Protein 2AYH (pdb70)

B-factor: mean 15.17, std 11.15, range [3.25, 74.4]

Nearest PDB structures (foldseek):
  1glh-assembly1_A  TM=9.964E-01  e=1.923E-40  synthetic construct
  1u0a-assembly1_A  TM=9.949E-01  e=1.565E-40  Paenibacillus macerans
  1mac-assembly2_B  TM=9.872E-01  e=1.035E-37  Paenibacillus macerans
  3o5s-assembly1_A  TM=9.971E-01  e=1.675E-36  Bacillus subtilis
  1gbg-assembly1_A  TM=9.952E-01  e=2.167E-36  Bacillus licheniformis

Foldseek 3Di:
DWDAWDKFQQQDDDPQWKDKQDDAFPDDFFQAGEHPVQFDGDNVRKTKGKWADDDDSYIYWIKMKTPIWAFFFKKKWWKAFWAAFFKKKWKKFFDPVVNPDFTWMWIWIQQNPAQQKIWTWIAASRDTDPIDIGGNNDRSNPGIWMWMWGADVAKIWIATNRHTDDIGGPRHHGDTGMIMIIMGGTDPPCVPRNHGPNDDTIIMMIRMMTTHHD

Organism: Paenibacillus macerans (NCBI:txid44252)

InterPro domains:
  IPR000757 Beta-glucanase-like, N-terminal domain [PF00722] (52-219)
  IPR000757 Beta-glucanase-like, N-terminal domain [PS51762] (28-237)
  IPR008263 Glycoside hydrolase, family 16, active site [PS01034] (128-138)
  IPR008264 Beta-glucanase [PR00737] (85-103)
  IPR008264 Beta-glucanase [PR00737] (104-120)
  IPR008264 Beta-glucanase [PR00737] (125-140)
  IPR008264 Beta-glucanase [PR00737] (141-154)
  IPR008264 Beta-glucanase [PR00737] (159-176)
  IPR008264 Beta-glucanase [PR00737] (179-196)
  IPR008264 Beta-glucanase [PR00737] (199-221)
  IPR008264 Beta-glucanase [PR00737] (223-235)
  IPR013320 Concanavalin A-like lectin/glucanase domain superfamily [SSF49899] (28-235)
  IPR044791 Beta-glucanase/XTH [PTHR31062] (52-210)

Secondary structure (DSSP, 8-state):
--SPPEEE--SS--SSSEEE--S----TTB-SEE-GGGEEE-TTS-EEEEEEEEETTEEEEEEEEESS-B-SEEEEEEEE----TTEEEEEEEEE-GGGTS--EEEEEEEETT-TTEEEEEEEBTTB----EEEE-SS-GGGS-EEEEEEEETTEEEEEETTEEEEEE-SS---S-BEEEEEEEEBSS-HHHH--------EEEEEEEEEEEE-

Sequence (214 aa):
QTGGSFFEPFNSYNSGTWEKADGYSNGGVFNCTWRANNVNFTNDGKLKLGLTSSAYNKFDCAEYRSTNIYGYGLYEVSMKPAKNTGIVSSFFTYTGPAHGTQWDEIDIEFLGKDTTKVQFNYYTNGVGGHEKVISLGFDASKGFHTYAFDWQPGYIKWYVDGVLKHTATANIPSTPGKIMMNLWNGTGVDDWLGSYNGANPLYAEYDWVKYTSN

Radius of gyration: 16.07 Å; Cα contacts (8 Å, |Δi|>4): 604; chains: 1; bounding box: 34×43×38 Å

Solvent-accessible surface area: 9351 Å² total; per-residue (Å²): 223,59,8,49,66,51,110,24,45,11,111,97,122,116,89,62,59,12,56,73,0,83,47,98,53,73,31,76,56,44,66,9,35,1,87,24,130,17,1,66,85,40,169,99,4,50,0,58,0,2,0,36,40,69,46,205,97,103,18,14,0,0,11,4,38,1,59,75,68,21,10,68,1,55,0,36,0,7,0,53,3,6,95,27,44,0,0,0,0,1,0,20,3,50,4,0,101,95,81,68,48,73,89,3,20,0,2,0,21,0,16,2,98,43,0,56,80,2,7,0,3,11,46,24,97,33,95,19,66,50,91,93,76,15,72,13,78,57,27,0,22,159,23,69,41,37,0,6,0,29,4,26,84,51,74,0,60,1,54,7,71,64,89,88,80,40,51,8,106,50,108,23,2,65,27,39,1,26,0,11,0,3,0,9,0,9,61,74,22,78,125,71,1,18,67,34,103,22,37,63,77,24,85,0,24,0,46,58,0,81,5,56,43,141

Structure (mmCIF, N/CA/C/O backbone):
data_2AYH
#
_entry.id   2AYH
#
_cell.length_a   64.180
_cell.length_b   78.260
_cell.length_c   39.230
_cell.angle_alpha   90.00
_cell.angle_beta   90.00
_cell.angle_gamma   90.00
#
_symmetry.space_group_name_H-M   'P 21 21 21'
#
loop_
_entity.id
_entity.type
_entity.pdbx_description
1 polymer '1,3-1,4-BETA-D-GLUCAN 4-GLUCANOHYDROLASE'
2 non-polymer 'CALCIUM ION'
3 water water
#
loop_
_atom_site.group_PDB
_atom_site.id
_atom_site.type_symbol
_atom_site.label_atom_id
_atom_site.label_alt_id
_atom_site.label_comp_id
_atom_site.label_asym_id
_atom_site.label_entity_id
_atom_site.label_seq_id
_atom_site.pdbx_PDB_ins_code
_atom_site.Cartn_x
_atom_site.Cartn_y
_atom_site.Cartn_z
_atom_site.occupancy
_atom_site.B_iso_or_equiv
_atom_site.auth_seq_id
_atom_site.auth_comp_id
_atom_site.auth_asym_id
_atom_site.auth_atom_id
_atom_site.pdbx_PDB_model_num
ATOM 1 N N . GLN A 1 1 ? 16.465 -6.215 8.955 1.00 51.39 1 GLN A N 1
ATOM 2 C CA . GLN A 1 1 ? 17.856 -6.017 8.550 1.00 42.38 1 GLN A CA 1
ATOM 3 C C . GLN A 1 1 ? 17.752 -5.555 7.108 1.00 27.60 1 GLN A C 1
ATOM 4 O O . GLN A 1 1 ? 17.326 -6.257 6.162 1.00 20.85 1 GLN A O 1
ATOM 10 N N . THR A 1 2 ? 18.019 -4.273 7.072 1.00 18.83 2 THR A N 1
ATOM 11 C CA . THR A 1 2 ? 17.879 -3.519 5.876 1.00 14.92 2 THR A CA 1
ATOM 12 C C . THR A 1 2 ? 19.207 -3.397 5.197 1.00 15.32 2 THR A C 1
ATOM 13 O O . THR A 1 2 ? 19.945 -4.393 5.209 1.00 14.23 2 THR A O 1
ATOM 17 N N . GLY A 1 3 ? 19.496 -2.228 4.596 1.00 10.47 3 GLY A N 1
ATOM 18 C CA . GLY A 1 3 ? 20.699 -2.129 3.787 1.00 8.02 3 GLY A CA 1
ATOM 19 C C . GLY A 1 3 ? 21.979 -2.592 4.470 1.00 15.81 3 GLY A C 1
ATOM 20 O O . GLY A 1 3 ? 22.165 -2.410 5.688 1.00 14.63 3 GLY A O 1
ATOM 21 N N . GLY A 1 4 ? 22.896 -3.148 3.678 1.00 14.33 4 GLY A N 1
ATOM 22 C CA . GLY A 1 4 ? 24.178 -3.609 4.198 1.00 15.14 4 GLY A CA 1
ATOM 23 C C . GLY A 1 4 ? 25.246 -2.503 4.247 1.00 14.19 4 GLY A C 1
ATOM 24 O O . GLY A 1 4 ? 25.042 -1.436 3.695 1.00 11.38 4 GLY A O 1
ATOM 25 N N . SER A 1 5 ? 26.346 -2.770 4.966 1.00 10.97 5 SER A N 1
ATOM 26 C CA . SER A 1 5 ? 27.439 -1.843 5.080 1.00 12.90 5 SER A CA 1
ATOM 27 C C . SER A 1 5 ? 27.906 -1.529 3.669 1.00 11.50 5 SER A C 1
ATOM 28 O O . SER A 1 5 ? 27.863 -2.418 2.789 1.00 13.71 5 SER A O 1
ATOM 31 N N . PHE A 1 6 ? 28.352 -0.303 3.454 1.00 8.48 6 PHE A N 1
ATOM 32 C CA . PHE A 1 6 ? 28.891 0.071 2.164 1.00 9.13 6 PHE A CA 1
ATOM 33 C C . PHE A 1 6 ? 29.801 1.251 2.312 1.00 10.86 6 PHE A C 1
ATOM 34 O O . PHE A 1 6 ? 29.857 1.920 3.330 1.00 9.96 6 PHE A O 1
ATOM 42 N N . PHE A 1 7 ? 30.640 1.418 1.304 1.00 9.20 7 PHE A N 1
ATOM 43 C CA . PHE A 1 7 ? 31.547 2.536 1.237 1.00 9.32 7 PHE A CA 1
ATOM 44 C C . PHE A 1 7 ? 31.286 3.146 -0.131 1.00 14.57 7 PHE A C 1
ATOM 45 O O . PHE A 1 7 ? 31.350 2.455 -1.144 1.00 14.70 7 PHE A O 1
ATOM 53 N N . GLU A 1 8 ? 30.987 4.428 -0.155 1.00 12.50 8 GLU A N 1
ATOM 54 C CA . GLU A 1 8 ? 30.698 5.167 -1.385 1.00 11.88 8 GLU A CA 1
ATOM 55 C C . GLU A 1 8 ? 31.715 6.265 -1.562 1.00 9.86 8 GLU A C 1
ATOM 56 O O . GLU A 1 8 ? 31.710 7.309 -0.912 1.00 9.58 8 GLU A O 1
ATOM 62 N N . PRO A 1 9 ? 32.619 6.114 -2.524 1.00 11.17 9 PRO A N 1
ATOM 63 C CA . PRO A 1 9 ? 33.675 7.106 -2.765 1.00 6.76 9 PRO A CA 1
ATOM 64 C C . PRO A 1 9 ? 33.288 8.123 -3.805 1.00 9.46 9 PRO A C 1
ATOM 65 O O . PRO A 1 9 ? 34.055 9.061 -4.004 1.00 10.21 9 PRO A O 1
ATOM 69 N N . PHE A 1 10 ? 32.096 7.957 -4.407 1.00 8.79 10 PHE A N 1
ATOM 70 C CA . PHE A 1 10 ? 31.590 8.882 -5.436 1.00 8.84 10 PHE A CA 1
ATOM 71 C C . PHE A 1 10 ? 32.487 8.915 -6.668 1.00 12.76 10 PHE A C 1
ATOM 72 O O . PHE A 1 10 ? 32.699 9.988 -7.200 1.00 14.05 10 PHE A O 1
ATOM 80 N N . ASN A 1 11 ? 33.014 7.779 -7.075 1.00 11.53 11 ASN A N 1
ATOM 81 C CA . ASN A 1 11 ? 33.889 7.709 -8.257 1.00 17.94 11 ASN A CA 1
ATOM 82 C C . ASN A 1 11 ? 33.148 7.428 -9.550 1.00 23.63 11 ASN A C 1
ATOM 83 O O . ASN A 1 11 ? 33.654 7.780 -10.618 1.00 24.35 11 ASN A O 1
ATOM 88 N N . SER A 1 12 ? 31.978 6.801 -9.464 1.00 17.46 12 SER A N 1
ATOM 89 C CA . SER A 1 12 ? 31.216 6.526 -10.652 1.00 21.23 12 SER A CA 1
ATOM 90 C C . SER A 1 12 ? 29.785 6.269 -10.218 1.00 23.39 12 SER A C 1
ATOM 91 O O . SER A 1 12 ? 29.511 5.973 -9.081 1.00 26.00 12 SER A O 1
ATOM 94 N N . TYR A 1 13 ? 28.847 6.384 -11.128 1.00 23.62 13 TYR A N 1
ATOM 95 C CA . TYR A 1 13 ? 27.447 6.209 -10.851 1.00 18.72 13 TYR A CA 1
ATOM 96 C C . TYR A 1 13 ? 26.937 4.874 -11.352 1.00 22.14 13 TYR A C 1
ATOM 97 O O . TYR A 1 13 ? 27.217 4.523 -12.480 1.00 23.84 13 TYR A O 1
ATOM 106 N N . ASN A 1 14 ? 26.231 4.126 -10.532 1.00 24.31 14 ASN A N 1
ATOM 107 C CA . ASN A 1 14 ? 25.577 2.895 -10.940 1.00 31.77 14 ASN A CA 1
ATOM 108 C C . ASN A 1 14 ? 24.141 2.915 -10.412 1.00 26.94 14 ASN A C 1
ATOM 109 O O . ASN A 1 14 ? 23.828 3.574 -9.406 1.00 23.02 14 ASN A O 1
ATOM 114 N N . SER A 1 15 ? 23.252 2.194 -11.087 1.00 20.76 15 SER A N 1
ATOM 115 C CA . SER A 1 15 ? 21.858 2.210 -10.688 1.00 22.51 15 SER A CA 1
ATOM 116 C C . SER A 1 15 ? 21.690 1.510 -9.358 1.00 21.22 15 SER A C 1
ATOM 117 O O . SER A 1 15 ? 22.475 0.627 -9.035 1.00 26.34 15 SER A O 1
ATOM 120 N N . GLY A 1 16 ? 20.618 1.847 -8.643 1.00 19.84 16 GLY A N 1
ATOM 121 C CA . GLY A 1 16 ? 20.273 1.129 -7.432 1.00 22.24 16 GLY A CA 1
ATOM 122 C C . GLY A 1 16 ? 21.006 1.561 -6.188 1.00 16.94 16 GLY A C 1
ATOM 123 O O . GLY A 1 16 ? 21.132 0.751 -5.264 1.00 15.19 16 GLY A O 1
ATOM 124 N N . THR A 1 17 ? 21.411 2.830 -6.179 1.00 10.45 17 THR A N 1
ATOM 125 C CA . THR A 1 17 ? 22.117 3.258 -4.996 1.00 14.59 17 THR A CA 1
ATOM 126 C C . THR A 1 17 ? 21.596 4.595 -4.521 1.00 11.31 17 THR A C 1
ATOM 127 O O . THR A 1 17 ? 21.376 4.768 -3.317 1.00 11.57 17 THR A O 1
ATOM 131 N N . TRP A 1 18 ? 21.493 5.517 -5.469 1.00 7.17 18 TRP A N 1
ATOM 132 C CA . TRP A 1 18 ? 21.128 6.857 -5.094 1.00 5.53 18 TRP A CA 1
ATOM 133 C C . TRP A 1 18 ? 20.152 7.432 -6.090 1.00 10.49 18 TRP A C 1
ATOM 134 O O . TRP A 1 18 ? 20.119 6.989 -7.249 1.00 10.70 18 TRP A O 1
ATOM 145 N N . GLU A 1 19 ? 19.498 8.523 -5.673 1.00 7.60 19 GLU A N 1
ATOM 146 C CA . GLU A 1 19 ? 18.611 9.200 -6.570 1.00 10.01 19 GLU A CA 1
ATOM 147 C C . GLU A 1 19 ? 18.679 10.693 -6.330 1.00 9.97 19 GLU A C 1
ATOM 148 O O . GLU A 1 19 ? 18.859 11.160 -5.226 1.00 9.61 19 GLU A O 1
ATOM 154 N N . LYS A 1 20 ? 18.497 11.502 -7.369 1.00 6.90 20 LYS A N 1
ATOM 155 C CA . LYS A 1 20 ? 18.503 12.949 -7.180 1.00 5.87 20 LYS A CA 1
ATOM 156 C C . LYS A 1 20 ? 17.066 13.448 -7.031 1.00 9.02 20 LYS A C 1
ATOM 157 O O . LYS A 1 20 ? 16.151 12.965 -7.708 1.00 12.13 20 LYS A O 1
ATOM 163 N N . ALA A 1 21 ? 16.841 14.442 -6.186 1.00 6.01 21 ALA A N 1
ATOM 164 C CA . ALA A 1 21 ? 15.521 15.080 -6.117 1.00 9.57 21 ALA A CA 1
ATOM 165 C C . ALA A 1 21 ? 15.439 16.013 -7.345 1.00 10.77 21 ALA A C 1
ATOM 166 O O . ALA A 1 21 ? 16.445 16.636 -7.715 1.00 9.16 21 ALA A O 1
ATOM 168 N N . ASP A 1 22 ? 14.262 16.099 -8.019 1.00 8.17 22 ASP A N 1
ATOM 169 C CA . ASP A 1 22 ? 14.231 16.981 -9.155 1.00 6.28 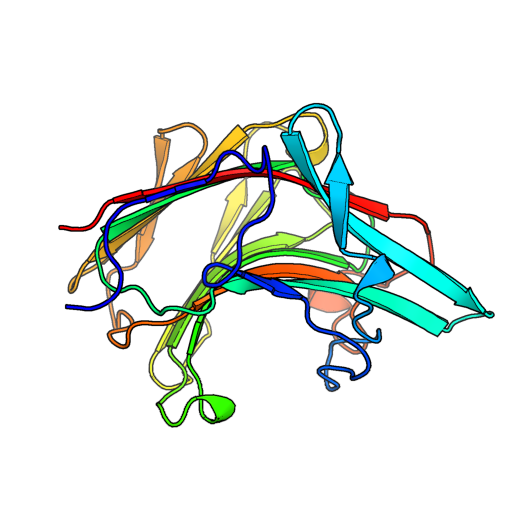22 ASP A CA 1
ATOM 170 C C . ASP A 1 22 ? 12.869 17.549 -9.474 1.00 7.58 22 ASP A C 1
ATOM 171 O O . ASP A 1 22 ? 11.921 16.764 -9.542 1.00 9.23 22 ASP A O 1
ATOM 176 N N . GLY A 1 23 ? 12.818 18.849 -9.639 1.00 6.87 23 GLY A N 1
ATOM 177 C CA . GLY A 1 23 ? 11.586 19.438 -10.143 1.00 8.75 23 GLY A CA 1
ATOM 178 C C . GLY A 1 23 ? 10.465 19.886 -9.232 1.00 12.30 23 GLY A C 1
ATOM 179 O O . GLY A 1 23 ? 9.503 20.461 -9.716 1.00 12.49 23 GLY A O 1
ATOM 180 N N . TYR A 1 24 ? 10.577 19.611 -7.937 1.00 7.75 24 TYR A N 1
ATOM 181 C CA . TYR A 1 24 ? 9.543 20.028 -6.989 1.00 7.23 24 TYR A CA 1
ATOM 182 C C . TYR A 1 24 ? 10.255 20.725 -5.854 1.00 9.26 24 TYR A C 1
ATOM 183 O O . TYR A 1 24 ? 11.501 20.778 -5.768 1.00 7.94 24 TYR A O 1
ATOM 192 N N . SER A 1 25 ? 9.456 21.304 -4.998 1.00 9.17 25 SER A N 1
ATOM 193 C CA . SER A 1 25 ? 10.026 21.979 -3.846 1.00 6.96 25 SER A CA 1
ATOM 194 C C . SER A 1 25 ? 9.545 21.259 -2.610 1.00 8.01 25 SER A C 1
ATOM 195 O O . SER A 1 25 ? 8.443 20.720 -2.641 1.00 7.93 25 SER A O 1
ATOM 198 N N . ASN A 1 26 ? 10.335 21.287 -1.534 1.00 8.95 26 ASN A N 1
ATOM 199 C CA . ASN A 1 26 ? 9.879 20.726 -0.262 1.00 11.08 26 ASN A CA 1
ATOM 200 C C . ASN A 1 26 ? 8.826 21.660 0.342 1.00 8.53 26 ASN A C 1
ATOM 201 O O . ASN A 1 26 ? 8.021 21.264 1.193 1.00 9.00 26 ASN A O 1
ATOM 206 N N . GLY A 1 27 ? 8.830 22.906 -0.106 1.00 10.32 27 GLY A N 1
ATOM 207 C CA . GLY A 1 27 ? 7.887 23.898 0.417 1.00 11.19 27 GLY A CA 1
ATOM 208 C C . GLY A 1 27 ? 8.197 24.217 1.885 1.00 14.64 27 GLY A C 1
ATOM 209 O O . GLY A 1 27 ? 9.239 23.821 2.398 1.00 11.16 27 GLY A O 1
ATOM 210 N N . GLY A 1 28 ? 7.318 24.979 2.538 1.00 11.60 28 GLY A N 1
ATOM 211 C CA . GLY A 1 28 ? 7.521 25.275 3.978 1.00 8.25 28 GLY A CA 1
ATOM 212 C C . GLY A 1 28 ? 8.644 26.254 4.115 1.00 11.10 28 GLY A C 1
ATOM 213 O O . GLY A 1 28 ? 8.677 27.323 3.473 1.00 13.03 28 GLY A O 1
ATOM 214 N N . VAL A 1 29 ? 9.635 25.831 4.887 1.00 9.12 29 VAL A N 1
ATOM 215 C CA . VAL A 1 29 ? 10.799 26.710 5.082 1.00 12.11 29 VAL A CA 1
ATOM 216 C C . VAL A 1 29 ? 11.802 26.627 3.924 1.00 11.16 29 VAL A C 1
ATOM 217 O O . VAL A 1 29 ? 12.684 27.449 3.862 1.00 12.97 29 VAL A O 1
ATOM 221 N N . PHE A 1 30 ? 11.702 25.615 3.049 1.00 8.87 30 PHE A N 1
ATOM 222 C CA . PHE A 1 30 ? 12.650 25.431 1.932 1.00 6.10 30 PHE A CA 1
ATOM 223 C C . PHE A 1 30 ? 12.254 26.335 0.799 1.00 12.50 30 PHE A C 1
ATOM 224 O O . PHE A 1 30 ? 11.192 26.122 0.250 1.00 20.76 30 PHE A O 1
ATOM 232 N N . ASN A 1 31 ? 13.049 27.344 0.483 1.00 9.31 31 ASN A N 1
ATOM 233 C CA . ASN A 1 31 ? 12.720 28.347 -0.526 1.00 7.84 31 ASN A CA 1
ATOM 234 C C . ASN A 1 31 ? 13.489 28.163 -1.811 1.00 9.48 31 ASN A C 1
ATOM 235 O O . ASN A 1 31 ? 14.030 29.100 -2.338 1.00 8.94 31 ASN A O 1
ATOM 240 N N . CYS A 1 32 ? 13.425 26.969 -2.344 1.00 8.29 32 CYS A N 1
ATOM 241 C CA . CYS A 1 32 ? 14.123 26.668 -3.557 1.00 9.51 32 CYS A CA 1
ATOM 242 C C . CYS A 1 32 ? 13.494 25.396 -4.136 1.00 10.39 32 CYS A C 1
ATOM 243 O O . CYS A 1 32 ? 12.735 24.691 -3.455 1.00 11.37 32 CYS A O 1
ATOM 246 N N . THR A 1 33 ? 13.775 25.130 -5.419 1.00 8.34 33 THR A N 1
ATOM 247 C CA . THR A 1 33 ? 13.255 23.942 -6.072 1.00 7.44 33 THR A CA 1
ATOM 248 C C . THR A 1 33 ? 14.443 23.034 -6.317 1.00 7.40 33 THR A C 1
ATOM 249 O O . THR A 1 33 ? 15.485 23.485 -6.814 1.00 7.21 33 THR A O 1
ATOM 253 N N . TRP A 1 34 ? 14.285 21.750 -6.047 1.00 7.34 34 TRP A N 1
ATOM 254 C CA . TRP A 1 34 ? 15.382 20.815 -6.265 1.00 5.32 34 TRP A CA 1
ATOM 255 C C . TRP A 1 34 ? 15.602 20.658 -7.761 1.00 9.10 34 TRP A C 1
ATOM 256 O O . TRP A 1 34 ? 14.635 20.576 -8.523 1.00 8.43 34 TRP A O 1
ATOM 267 N N . ARG A 1 35 ? 16.867 20.608 -8.171 1.00 7.21 35 ARG A N 1
ATOM 268 C CA . ARG A 1 35 ? 17.136 20.375 -9.580 1.00 4.82 35 ARG A CA 1
ATOM 269 C C . ARG A 1 35 ? 18.190 19.312 -9.698 1.00 7.24 35 ARG A C 1
ATOM 270 O O . ARG A 1 35 ? 19.266 19.401 -9.068 1.00 8.82 35 ARG A O 1
ATOM 278 N N . ALA A 1 36 ? 17.925 18.329 -10.545 1.00 8.09 36 ALA A N 1
ATOM 279 C CA . ALA A 1 36 ? 18.916 17.311 -10.789 1.00 7.24 36 ALA A CA 1
ATOM 280 C C . ALA A 1 36 ? 20.228 17.855 -11.294 1.00 6.94 36 ALA A C 1
ATOM 281 O O . ALA A 1 36 ? 21.286 17.348 -10.962 1.00 10.07 36 ALA A O 1
ATOM 283 N N . ASN A 1 37 ? 20.174 18.924 -12.077 1.00 10.13 37 ASN A N 1
ATOM 284 C CA . ASN A 1 37 ? 21.371 19.524 -12.648 1.00 11.83 37 ASN A CA 1
ATOM 285 C C . ASN A 1 37 ? 22.237 20.217 -11.649 1.00 8.81 37 ASN A C 1
ATOM 286 O O . ASN A 1 37 ? 23.330 20.636 -11.937 1.00 10.81 37 ASN A O 1
ATOM 291 N N . ASN A 1 38 ? 21.725 20.315 -10.431 1.00 5.45 38 ASN A N 1
ATOM 292 C CA . ASN A 1 38 ? 22.468 20.910 -9.323 1.00 7.02 38 ASN A CA 1
ATOM 293 C C . ASN A 1 38 ? 23.206 19.842 -8.502 1.00 7.42 38 ASN A C 1
ATOM 294 O O . ASN A 1 38 ? 23.916 20.207 -7.575 1.00 10.18 38 ASN A O 1
ATOM 299 N N . VAL A 1 39 ? 23.063 18.572 -8.844 1.00 4.76 39 VAL A N 1
ATOM 300 C CA . VAL A 1 39 ? 23.842 17.526 -8.187 1.00 5.77 39 VAL A CA 1
ATOM 301 C C . VAL A 1 39 ? 24.854 17.055 -9.211 1.00 11.22 39 VAL A C 1
ATOM 302 O O . VAL A 1 39 ? 24.494 16.482 -10.250 1.00 11.93 39 VAL A O 1
ATOM 306 N N . ASN A 1 40 ? 26.119 17.336 -8.959 1.00 4.75 40 ASN A N 1
ATOM 307 C CA . ASN A 1 40 ? 27.112 16.987 -9.950 1.00 7.86 40 ASN A CA 1
ATOM 308 C C . ASN A 1 40 ? 28.218 16.118 -9.380 1.00 11.42 40 ASN A C 1
ATOM 309 O O . ASN A 1 40 ? 28.578 16.192 -8.208 1.00 10.89 40 ASN A O 1
ATOM 314 N N . PHE A 1 41 ? 28.796 15.300 -10.281 1.00 9.34 41 PHE A N 1
ATOM 315 C CA . PHE A 1 41 ? 29.867 14.384 -9.882 1.00 11.80 41 PHE A CA 1
ATOM 316 C C . PHE A 1 41 ? 31.158 14.927 -10.487 1.00 18.58 41 PHE A C 1
ATOM 317 O O . PHE A 1 41 ? 31.149 15.180 -11.690 1.00 14.21 41 PHE A O 1
ATOM 325 N N . THR A 1 42 ? 32.201 15.204 -9.674 1.00 14.23 42 THR A N 1
ATOM 326 C CA . THR A 1 42 ? 33.451 15.732 -10.172 1.00 10.32 42 THR A CA 1
ATOM 327 C C . THR A 1 42 ? 34.344 14.586 -10.627 1.00 11.44 42 THR A C 1
ATOM 328 O O . THR A 1 42 ? 34.161 13.395 -10.259 1.00 12.74 42 THR A O 1
ATOM 332 N N . ASN A 1 43 ? 35.283 14.953 -11.529 1.00 15.67 43 ASN A N 1
ATOM 333 C CA . ASN A 1 43 ? 36.156 13.919 -12.028 1.00 21.71 43 ASN A CA 1
ATOM 334 C C . ASN A 1 43 ? 37.152 13.395 -11.010 1.00 17.92 43 ASN A C 1
ATOM 335 O O . ASN A 1 43 ? 37.616 12.274 -11.182 1.00 18.56 43 ASN A O 1
ATOM 340 N N . ASP A 1 44 ? 37.399 14.166 -9.959 1.00 14.65 44 ASP A N 1
ATOM 341 C CA . ASP A 1 44 ? 38.275 13.700 -8.900 1.00 11.83 44 ASP A CA 1
ATOM 342 C C . ASP A 1 44 ? 37.475 12.983 -7.786 1.00 14.12 44 ASP A C 1
ATOM 343 O O . ASP A 1 44 ? 37.916 12.761 -6.674 1.00 15.76 44 ASP A O 1
ATOM 348 N N . GLY A 1 45 ? 36.238 12.629 -8.080 1.00 8.38 45 GLY A N 1
ATOM 349 C CA . GLY A 1 45 ? 35.455 11.831 -7.149 1.00 11.67 45 GLY A CA 1
ATOM 350 C C . GLY A 1 45 ? 34.723 12.493 -5.975 1.00 12.16 45 GLY A C 1
ATOM 351 O O . GLY A 1 45 ? 34.718 11.956 -4.868 1.00 9.53 45 GLY A O 1
ATOM 352 N N . LYS A 1 46 ? 34.098 13.622 -6.218 1.00 10.45 46 LYS A N 1
ATOM 353 C CA . LYS A 1 46 ? 33.356 14.277 -5.177 1.00 6.53 46 LYS A CA 1
ATOM 354 C C . LYS A 1 46 ? 31.938 14.483 -5.669 1.00 14.86 46 LYS A C 1
ATOM 355 O O . LYS A 1 46 ? 31.719 14.677 -6.870 1.00 11.94 46 LYS A O 1
ATOM 361 N N . LEU A 1 47 ? 30.979 14.516 -4.721 1.00 12.19 47 LEU A N 1
ATOM 362 C CA . LEU A 1 47 ? 29.612 14.818 -5.015 1.00 8.93 47 LEU A CA 1
ATOM 363 C C . LEU A 1 47 ? 29.547 16.286 -4.725 1.00 10.37 47 LEU A C 1
ATOM 364 O O . LEU A 1 47 ? 29.892 16.717 -3.626 1.00 10.39 47 LEU A O 1
ATOM 369 N N . LYS A 1 48 ? 29.112 17.072 -5.696 1.00 6.88 48 LYS A N 1
ATOM 370 C CA . LYS A 1 48 ? 29.060 18.514 -5.478 1.00 6.20 48 LYS A CA 1
ATOM 371 C C . LYS A 1 48 ? 27.644 19.039 -5.602 1.00 10.22 48 LYS A C 1
ATOM 372 O O . LYS A 1 48 ? 27.064 18.968 -6.687 1.00 11.04 48 LYS A O 1
ATOM 378 N N . LEU A 1 49 ? 27.055 19.563 -4.497 1.00 6.16 49 LEU A N 1
ATOM 379 C CA . LEU A 1 49 ? 25.674 20.034 -4.579 1.00 5.11 49 LEU A CA 1
ATOM 380 C C . LEU A 1 49 ? 25.727 21.527 -4.745 1.00 8.51 49 LEU A C 1
ATOM 381 O O . LEU A 1 49 ? 26.557 22.184 -4.097 1.00 9.82 49 LEU A O 1
ATOM 386 N N . GLY A 1 50 ? 24.870 22.074 -5.624 1.00 7.72 50 GLY A N 1
ATOM 387 C CA . GLY A 1 50 ? 24.921 23.518 -5.800 1.00 5.95 50 GLY A CA 1
ATOM 388 C C . GLY A 1 50 ? 23.593 24.215 -5.520 1.00 7.86 50 GLY A C 1
ATOM 389 O O . GLY A 1 50 ? 22.508 23.650 -5.676 1.00 8.10 50 GLY A O 1
ATOM 390 N N . LEU A 1 51 ? 23.712 25.476 -5.179 1.00 6.63 51 LEU A N 1
ATOM 391 C CA . LEU A 1 51 ? 22.573 26.337 -4.938 1.00 8.02 51 LEU A CA 1
ATOM 392 C C . LEU A 1 51 ? 22.783 27.458 -5.930 1.00 11.42 51 LEU A C 1
ATOM 393 O O . LEU A 1 51 ? 23.797 28.177 -5.861 1.00 11.12 51 LEU A O 1
ATOM 398 N N . THR A 1 52 ? 21.870 27.544 -6.922 1.00 9.96 52 THR A N 1
ATOM 399 C CA . THR A 1 52 ? 22.071 28.517 -7.965 1.00 7.45 52 THR A CA 1
ATOM 400 C C . THR A 1 52 ? 20.804 29.263 -8.215 1.00 13.55 52 THR A C 1
ATOM 401 O O . THR A 1 52 ? 19.726 29.003 -7.665 1.00 12.81 52 THR A O 1
ATOM 405 N N . SER A 1 53 ? 20.944 30.255 -9.084 1.00 14.17 53 SER A N 1
ATOM 406 C CA . SER A 1 53 ? 19.768 31.040 -9.414 1.00 15.80 53 SER A CA 1
ATOM 407 C C . SER A 1 53 ? 19.674 31.222 -10.932 1.00 23.16 53 SER A C 1
ATOM 408 O O . SER A 1 53 ? 20.625 31.669 -11.533 1.00 22.18 53 SER A O 1
ATOM 411 N N . SER A 1 54 ? 18.478 30.961 -11.418 1.00 31.86 54 SER A N 1
ATOM 412 C CA . SER A 1 54 ? 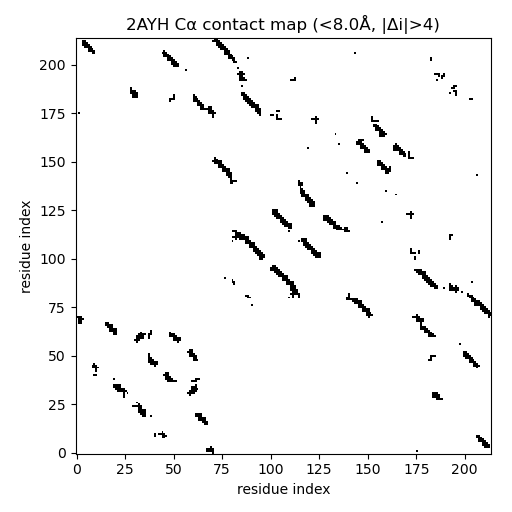17.927 30.914 -12.761 1.00 38.99 54 SER A CA 1
ATOM 413 C C . SER A 1 54 ? 17.454 32.298 -13.186 1.00 35.87 54 SER A C 1
ATOM 414 O O . SER A 1 54 ? 17.700 32.850 -14.259 1.00 40.74 54 SER A O 1
ATOM 417 N N . ALA A 1 55 ? 16.732 32.869 -12.252 1.00 27.34 55 ALA A N 1
ATOM 418 C CA . ALA A 1 55 ? 16.174 34.165 -12.464 1.00 22.28 55 ALA A CA 1
ATOM 419 C C . ALA A 1 55 ? 16.063 34.869 -11.108 1.00 25.86 55 ALA A C 1
ATOM 420 O O . ALA A 1 55 ? 16.179 34.230 -10.064 1.00 19.46 55 ALA A O 1
ATOM 422 N N . TYR A 1 56 ? 15.856 36.188 -11.175 1.00 24.51 56 TYR A N 1
ATOM 423 C CA . TYR A 1 56 ? 15.756 37.041 -10.036 1.00 26.14 56 TYR A CA 1
ATOM 424 C C . TYR A 1 56 ? 14.945 36.453 -8.894 1.00 21.24 56 TYR A C 1
ATOM 425 O O . TYR A 1 56 ? 13.778 36.264 -9.025 1.00 22.45 56 TYR A O 1
ATOM 434 N N . ASN A 1 57 ? 15.575 36.222 -7.745 1.00 18.51 57 ASN A N 1
ATOM 435 C CA . ASN A 1 57 ? 14.828 35.732 -6.626 1.00 21.17 57 ASN A CA 1
ATOM 436 C C . ASN A 1 57 ? 14.206 34.354 -6.740 1.00 18.92 57 ASN A C 1
ATOM 437 O O . ASN A 1 57 ? 13.318 33.977 -5.985 1.00 21.79 57 ASN A O 1
ATOM 442 N N . LYS A 1 58 ? 14.686 33.584 -7.676 1.00 15.39 58 LYS A N 1
ATOM 443 C CA . LYS A 1 58 ? 14.229 32.228 -7.882 1.00 15.27 58 LYS A CA 1
ATOM 444 C C . LYS A 1 58 ? 15.461 31.343 -7.658 1.00 13.35 58 LYS A C 1
ATOM 445 O O . LYS A 1 58 ? 16.451 31.499 -8.404 1.00 13.21 58 LYS A O 1
ATOM 451 N N . PHE A 1 59 ? 15.378 30.372 -6.706 1.00 11.37 59 PHE A N 1
ATOM 452 C CA . PHE A 1 59 ? 16.566 29.583 -6.402 1.00 7.30 59 PHE A CA 1
ATOM 453 C C . PHE A 1 59 ? 16.372 28.116 -6.647 1.00 6.50 59 PHE A C 1
ATOM 454 O O . PHE A 1 59 ? 15.286 27.578 -6.446 1.00 9.55 59 PHE A O 1
ATOM 462 N N . ASP A 1 60 ? 17.455 27.508 -7.106 1.00 7.47 60 ASP A N 1
ATOM 463 C CA . ASP A 1 60 ? 17.464 26.089 -7.396 1.00 7.85 60 ASP A CA 1
ATOM 464 C C . ASP A 1 60 ? 18.480 25.461 -6.415 1.00 8.68 60 ASP A C 1
ATOM 465 O O . ASP A 1 60 ? 19.576 25.987 -6.273 1.00 9.89 60 ASP A O 1
ATOM 470 N N 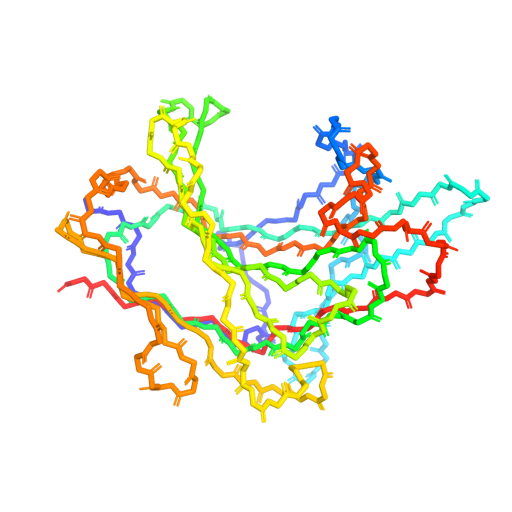. CYS A 1 61 ? 18.083 24.373 -5.786 1.00 6.79 61 CYS A N 1
ATOM 471 C CA . CYS A 1 61 ? 18.933 23.742 -4.797 1.00 7.24 61 CYS A CA 1
ATOM 472 C C . CYS A 1 61 ? 19.065 22.252 -5.070 1.00 5.83 61 CYS A C 1
ATOM 473 O O . CYS A 1 61 ? 18.744 21.795 -6.167 1.00 7.55 61 CYS A O 1
ATOM 476 N N . ALA A 1 62 ? 19.689 21.489 -4.154 1.00 6.21 62 ALA A N 1
ATOM 477 C CA . ALA A 1 62 ? 19.998 20.110 -4.506 1.00 7.23 62 ALA A CA 1
ATOM 478 C C . ALA A 1 62 ? 19.930 19.117 -3.365 1.00 9.01 62 ALA A C 1
ATOM 479 O O . ALA A 1 62 ? 20.300 19.473 -2.229 1.00 6.46 62 ALA A O 1
ATOM 481 N N . GLU A 1 63 ? 19.500 17.916 -3.729 1.00 4.76 63 GLU A N 1
ATOM 482 C CA . GLU A 1 63 ? 19.338 16.878 -2.718 1.00 4.28 63 GLU A CA 1
ATOM 483 C C . GLU A 1 63 ? 19.665 15.556 -3.326 1.00 7.00 63 GLU A C 1
ATOM 484 O O . GLU A 1 63 ? 19.167 15.302 -4.439 1.00 6.42 63 GLU A O 1
ATOM 490 N N . TYR A 1 64 ? 20.470 14.738 -2.644 1.00 4.32 64 TYR A N 1
ATOM 491 C CA . TYR A 1 64 ? 20.795 13.399 -3.176 1.00 3.80 64 TYR A CA 1
ATOM 492 C C . TYR A 1 64 ? 20.405 12.393 -2.101 1.00 11.16 64 TYR A C 1
ATOM 493 O O . TYR A 1 64 ? 20.644 12.704 -0.944 1.00 10.05 64 TYR A O 1
ATOM 502 N N . ARG A 1 65 ? 19.788 11.256 -2.426 1.00 6.76 65 ARG A N 1
ATOM 503 C CA . ARG A 1 65 ? 19.404 10.353 -1.346 1.00 6.87 65 ARG A CA 1
ATOM 504 C C . ARG A 1 65 ? 19.519 8.919 -1.775 1.00 12.03 65 ARG A C 1
ATOM 505 O O . ARG A 1 65 ? 19.430 8.569 -2.968 1.00 10.74 65 ARG A O 1
ATOM 513 N N . SER A 1 66 ? 19.703 8.059 -0.783 1.00 5.55 66 SER A N 1
ATOM 514 C CA . SER A 1 66 ? 19.875 6.638 -1.075 1.00 5.66 66 SER A CA 1
ATOM 515 C C . SER A 1 66 ? 18.562 6.043 -1.513 1.00 9.83 66 SER A C 1
ATOM 516 O O . SER A 1 66 ? 17.542 6.603 -1.192 1.00 8.92 66 SER A O 1
ATOM 519 N N . THR A 1 67 ? 18.606 4.941 -2.267 1.00 8.94 67 THR A N 1
ATOM 520 C CA . THR A 1 67 ? 17.362 4.321 -2.657 1.00 7.91 67 THR A CA 1
ATOM 521 C C . THR A 1 67 ? 16.997 3.254 -1.619 1.00 9.62 67 THR A C 1
ATOM 522 O O . THR A 1 67 ? 15.799 2.951 -1.437 1.00 10.99 67 THR A O 1
ATOM 526 N N . ASN A 1 68 ? 17.995 2.675 -0.942 1.00 7.29 68 ASN A N 1
ATOM 527 C CA . ASN A 1 68 ? 17.666 1.640 0.042 1.00 5.78 68 ASN A CA 1
ATOM 528 C C . ASN A 1 68 ? 17.520 2.342 1.405 1.00 10.35 68 ASN A C 1
ATOM 529 O O . ASN A 1 68 ? 17.787 3.551 1.494 1.00 8.52 68 ASN A O 1
ATOM 534 N N . ILE A 1 69 ? 17.190 1.579 2.464 1.00 7.09 69 ILE A N 1
ATOM 535 C CA . ILE A 1 69 ? 17.092 2.193 3.789 1.00 5.20 69 ILE A CA 1
ATOM 536 C C . ILE A 1 69 ? 18.059 1.464 4.684 1.00 9.13 69 ILE A C 1
ATOM 537 O O . ILE A 1 69 ? 18.477 0.312 4.443 1.00 10.39 69 ILE A O 1
ATOM 542 N N . TYR A 1 70 ? 18.466 2.145 5.762 1.00 6.95 70 TYR A N 1
ATOM 543 C CA . TYR A 1 70 ? 19.540 1.613 6.586 1.00 4.76 70 TYR A CA 1
ATOM 544 C C . TYR A 1 70 ? 19.179 1.848 8.045 1.00 7.03 70 TYR A C 1
ATOM 545 O O . TYR A 1 70 ? 18.467 2.803 8.384 1.00 9.53 70 TYR A O 1
ATOM 554 N N . GLY A 1 71 ? 19.622 0.939 8.894 1.00 10.06 71 GLY A N 1
ATOM 555 C CA . GLY A 1 71 ? 19.247 1.015 10.305 1.00 11.05 71 GLY A CA 1
ATOM 556 C C . GLY A 1 71 ? 20.423 1.327 11.246 1.00 8.46 71 GLY A C 1
ATOM 557 O O . GLY A 1 71 ? 21.314 2.105 10.937 1.00 9.63 71 GLY A O 1
ATOM 558 N N . TYR A 1 72 ? 20.444 0.706 12.428 1.00 6.95 72 TYR A N 1
ATOM 559 C CA . TYR A 1 72 ? 21.483 0.998 13.388 1.00 5.89 72 TYR A CA 1
ATOM 560 C C . TYR A 1 72 ? 22.872 0.731 12.814 1.00 8.33 72 TYR A C 1
ATOM 561 O O . TYR A 1 72 ? 23.103 -0.174 12.023 1.00 9.10 72 TYR A O 1
ATOM 570 N N . GLY A 1 73 ? 23.836 1.507 13.267 1.00 8.05 73 GLY A N 1
ATOM 571 C CA . GLY A 1 73 ? 25.206 1.337 12.828 1.00 7.06 73 GLY A CA 1
ATOM 572 C C . GLY A 1 73 ? 25.887 2.691 12.790 1.00 8.55 73 GLY A C 1
ATOM 573 O O . GLY A 1 73 ? 25.400 3.704 13.271 1.00 8.14 73 GLY A O 1
ATOM 574 N N . LEU A 1 74 ? 27.074 2.736 12.207 1.00 7.80 74 LEU A N 1
ATOM 575 C CA . LEU A 1 74 ? 27.875 3.943 12.172 1.00 5.50 74 LEU A CA 1
ATOM 576 C C . LEU A 1 74 ? 27.829 4.498 10.784 1.00 7.16 74 LEU A C 1
ATOM 577 O O . LEU A 1 74 ? 28.100 3.797 9.821 1.00 10.01 74 LEU A O 1
ATOM 582 N N . TYR A 1 75 ? 27.445 5.759 10.778 1.00 5.67 75 TYR A N 1
ATOM 583 C CA . TYR A 1 75 ? 27.350 6.593 9.567 1.00 7.96 75 TYR A CA 1
ATOM 584 C C . TYR A 1 75 ? 28.469 7.619 9.555 1.00 11.51 75 TYR A C 1
ATOM 585 O O . TYR A 1 75 ? 28.564 8.469 10.459 1.00 10.04 75 TYR A O 1
ATOM 594 N N . GLU A 1 76 ? 29.335 7.562 8.495 1.00 7.02 76 GLU A N 1
ATOM 595 C CA . GLU A 1 76 ? 30.428 8.524 8.423 1.00 5.60 76 GLU A CA 1
ATOM 596 C C . GLU A 1 76 ? 30.400 9.252 7.070 1.00 7.93 76 GLU A C 1
ATOM 597 O O . GLU A 1 76 ? 30.005 8.633 6.084 1.00 9.08 76 GLU A O 1
ATOM 603 N N . VAL A 1 77 ? 30.781 10.520 7.076 1.00 7.36 77 VAL A N 1
ATOM 604 C CA . VAL A 1 77 ? 30.786 11.307 5.847 1.00 8.27 77 VAL A CA 1
ATOM 605 C C . VAL A 1 77 ? 31.961 12.247 5.838 1.00 11.02 77 VAL A C 1
ATOM 606 O O . VAL A 1 77 ? 32.289 12.813 6.864 1.00 9.26 77 VAL A O 1
ATOM 610 N N . SER A 1 78 ? 32.656 12.421 4.726 1.00 7.85 78 SER A N 1
ATOM 611 C CA . SER A 1 78 ? 33.762 13.396 4.660 1.00 5.32 78 SER A CA 1
ATOM 612 C C . SER A 1 78 ? 33.185 14.519 3.827 1.00 6.81 78 SER A C 1
ATOM 613 O O . SER A 1 78 ? 32.769 14.236 2.688 1.00 8.70 78 SER A O 1
ATOM 616 N N . MET A 1 79 ? 33.010 15.703 4.366 1.00 5.12 79 MET A N 1
ATOM 617 C CA . MET A 1 79 ? 32.330 16.754 3.593 1.00 5.51 79 MET A CA 1
ATOM 618 C C . MET A 1 79 ? 32.864 18.116 3.921 1.00 7.08 79 MET A C 1
ATOM 619 O O . MET A 1 79 ? 33.610 18.269 4.883 1.00 7.15 79 MET A O 1
ATOM 624 N N . LYS A 1 80 ? 32.461 19.097 3.116 1.00 6.52 80 LYS A N 1
ATOM 625 C CA . LYS A 1 80 ? 32.882 20.453 3.208 1.00 3.98 80 LYS A CA 1
ATOM 626 C C . LYS A 1 80 ? 31.653 21.288 2.911 1.00 10.57 80 LYS A C 1
ATOM 627 O O . LYS A 1 80 ? 31.228 21.387 1.752 1.00 9.21 80 LYS A O 1
ATOM 633 N N . PRO A 1 81 ? 31.011 21.848 3.950 1.00 7.60 81 PRO A N 1
ATOM 634 C CA . PRO A 1 81 ? 29.784 22.645 3.724 1.00 9.69 81 PRO A CA 1
ATOM 635 C C . PRO A 1 81 ? 30.012 23.999 3.082 1.00 8.67 81 PRO A C 1
ATOM 636 O O . PRO A 1 81 ? 31.126 24.545 3.144 1.00 12.66 81 PRO A O 1
ATOM 640 N N . ALA A 1 82 ? 28.931 24.591 2.578 1.00 5.84 82 ALA A N 1
ATOM 641 C CA . ALA A 1 82 ? 28.982 25.912 2.022 1.00 8.14 82 ALA A CA 1
ATOM 642 C C . ALA A 1 82 ? 28.910 26.924 3.128 1.00 9.82 82 ALA A C 1
ATOM 643 O O . ALA A 1 82 ? 28.309 26.677 4.185 1.00 9.58 82 ALA A O 1
ATOM 645 N N . LYS A 1 83 ? 29.459 28.093 2.895 1.00 9.25 83 LYS A N 1
ATOM 646 C CA . LYS A 1 83 ? 29.418 29.112 3.908 1.00 10.01 83 LYS A CA 1
ATOM 647 C C . LYS A 1 83 ? 28.698 30.321 3.317 1.00 8.60 83 LYS A C 1
ATOM 648 O O . LYS A 1 83 ? 29.119 30.863 2.302 1.00 12.23 83 LYS A O 1
ATOM 654 N N . ASN A 1 84 ? 27.633 30.725 3.986 1.00 10.97 84 ASN A N 1
ATOM 655 C CA . ASN A 1 84 ? 26.842 31.874 3.579 1.00 8.37 84 ASN A CA 1
ATOM 656 C C . ASN A 1 84 ? 25.679 31.979 4.527 1.00 7.78 84 ASN A C 1
ATOM 657 O O . ASN A 1 84 ? 25.084 30.971 4.898 1.00 9.83 84 ASN A O 1
ATOM 662 N N . THR A 1 85 ? 25.265 33.197 4.818 1.00 7.88 85 THR A N 1
ATOM 663 C CA . THR A 1 85 ? 24.080 33.352 5.657 1.00 8.09 85 THR A CA 1
ATOM 664 C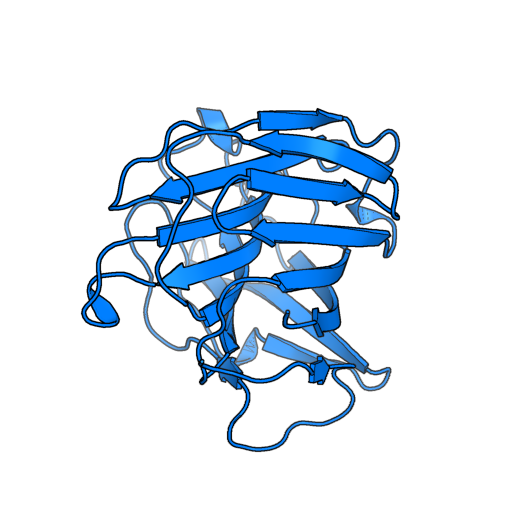 C . THR A 1 85 ? 22.872 32.764 4.969 1.00 11.16 85 THR A C 1
ATOM 665 O O . THR A 1 85 ? 22.776 32.748 3.751 1.00 11.86 85 THR A O 1
ATOM 669 N N . GLY A 1 86 ? 21.961 32.236 5.740 1.00 8.88 86 GLY A N 1
ATOM 670 C CA . GLY A 1 86 ? 20.666 31.805 5.272 1.00 8.92 86 GLY A CA 1
ATOM 671 C C . GLY A 1 86 ? 20.557 30.416 4.668 1.00 11.92 86 GLY A C 1
ATOM 672 O O . GLY A 1 86 ? 19.486 30.090 4.136 1.00 11.90 86 GLY A O 1
ATOM 673 N N . ILE A 1 87 ? 21.591 29.587 4.729 1.00 7.04 87 ILE A N 1
ATOM 674 C CA . ILE A 1 87 ? 21.470 28.284 4.095 1.00 7.40 87 ILE A CA 1
ATOM 675 C C . ILE A 1 87 ? 21.848 27.180 5.042 1.00 8.84 87 ILE A C 1
ATOM 676 O O . ILE A 1 87 ? 22.404 27.467 6.138 1.00 9.75 87 ILE A O 1
ATOM 681 N N . VAL A 1 88 ? 21.624 25.951 4.571 1.00 6.33 88 VAL A N 1
ATOM 682 C CA . VAL A 1 88 ? 22.030 24.760 5.316 1.00 5.68 88 VAL A CA 1
ATOM 683 C C . 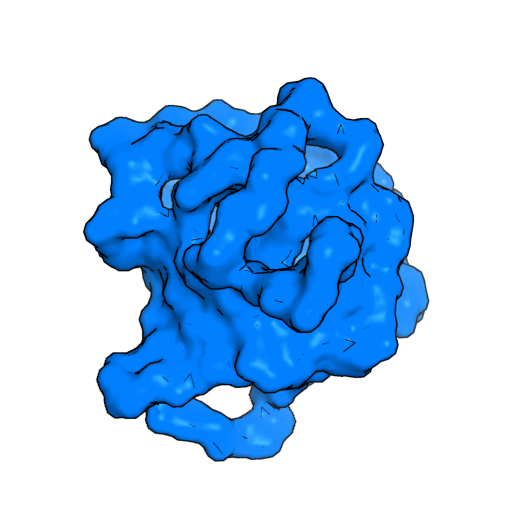VAL A 1 88 ? 22.648 23.754 4.390 1.00 7.81 88 VAL A C 1
ATOM 684 O O . VAL A 1 88 ? 22.138 23.628 3.279 1.00 6.72 88 VAL A O 1
ATOM 688 N N . SER A 1 89 ? 23.712 23.056 4.808 1.00 6.21 89 SER A N 1
ATOM 689 C CA . SER A 1 89 ? 24.287 21.915 4.094 1.00 5.76 89 SER A CA 1
ATOM 690 C C . SER A 1 89 ? 24.126 20.756 5.055 1.00 7.40 89 SER A C 1
ATOM 691 O O . SER A 1 89 ? 24.488 20.956 6.227 1.00 7.57 89 SER A O 1
ATOM 694 N N . SER A 1 90 ? 23.719 19.558 4.616 1.00 5.26 90 SER A N 1
ATOM 695 C CA . SER A 1 90 ? 23.457 18.525 5.596 1.00 6.94 90 SER A CA 1
ATOM 696 C C . SER A 1 90 ? 23.831 17.143 5.200 1.00 7.81 90 SER A C 1
ATOM 697 O O . SER A 1 90 ? 24.118 16.861 4.062 1.00 8.89 90 SER A O 1
ATOM 700 N N . PHE A 1 91 ? 23.826 16.264 6.183 1.00 4.51 91 PHE A N 1
ATOM 701 C CA . PHE A 1 91 ? 23.973 14.846 6.009 1.00 4.27 91 PHE A CA 1
ATOM 702 C C . PHE A 1 91 ? 22.985 14.264 7.027 1.00 8.04 91 PHE A C 1
ATOM 703 O O . PHE A 1 91 ? 23.059 14.601 8.203 1.00 7.15 91 PHE A O 1
ATOM 711 N N . PHE A 1 92 ? 22.006 13.451 6.646 1.00 5.99 92 PHE A N 1
ATOM 712 C CA . PHE A 1 92 ? 21.059 12.981 7.654 1.00 4.23 92 PHE A CA 1
ATOM 713 C C . PHE A 1 92 ? 20.385 11.683 7.191 1.00 11.72 92 PHE A C 1
ATOM 714 O O . PHE A 1 92 ? 20.499 11.281 6.022 1.00 8.95 92 PHE A O 1
ATOM 722 N N . THR A 1 93 ? 19.700 10.970 8.108 1.00 6.55 93 THR A N 1
ATOM 723 C CA . THR A 1 93 ? 18.917 9.790 7.728 1.00 3.71 93 THR A CA 1
ATOM 724 C C . THR A 1 93 ? 17.500 10.258 7.869 1.00 8.16 93 THR A C 1
ATOM 725 O O . THR A 1 93 ? 17.144 11.156 8.665 1.00 6.88 93 THR A O 1
ATOM 729 N N . TYR A 1 94 ? 16.654 9.703 7.029 1.00 7.99 94 TYR A N 1
ATOM 730 C CA . TYR A 1 94 ? 15.292 10.172 7.073 1.00 7.65 94 TYR A CA 1
ATOM 731 C C . TYR A 1 94 ? 14.296 9.144 6.565 1.00 8.90 94 TYR A C 1
ATOM 732 O O . TYR A 1 94 ? 14.541 8.424 5.600 1.00 10.38 94 TYR A O 1
ATOM 741 N N . THR A 1 95 ? 13.174 9.085 7.322 1.00 8.00 95 THR A N 1
ATOM 742 C CA . THR A 1 95 ? 12.004 8.297 6.903 1.00 6.97 95 THR A CA 1
ATOM 743 C C . THR A 1 95 ? 10.801 9.075 7.454 1.00 12.54 95 THR A C 1
ATOM 744 O O . THR A 1 95 ? 10.961 9.846 8.412 1.00 10.34 95 THR A O 1
ATOM 748 N N . GLY A 1 96 ? 9.668 8.975 6.746 1.00 10.81 96 GLY A N 1
ATOM 749 C CA . GLY A 1 96 ? 8.524 9.736 7.135 1.00 12.89 96 GLY A CA 1
ATOM 750 C C . GLY A 1 96 ? 7.334 9.197 6.356 1.00 15.65 96 GLY A C 1
ATOM 751 O O . GLY A 1 96 ? 7.371 8.158 5.718 1.00 17.99 96 GLY A O 1
ATOM 752 N N . PRO A 1 97 ? 6.247 9.902 6.548 1.00 18.90 97 PRO A N 1
ATOM 753 C CA . PRO A 1 97 ? 4.969 9.562 5.964 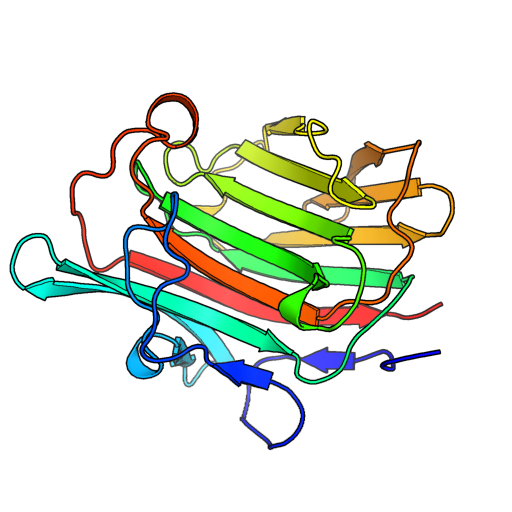1.00 24.81 97 PRO A CA 1
ATOM 754 C C . PRO A 1 97 ? 5.032 9.327 4.452 1.00 24.09 97 PRO A C 1
ATOM 755 O O . PRO A 1 97 ? 4.394 8.389 3.928 1.00 27.15 97 PRO A O 1
ATOM 759 N N . ALA A 1 98 ? 5.844 10.117 3.747 1.00 22.76 98 ALA A N 1
ATOM 760 C CA . ALA A 1 98 ? 6.004 9.814 2.325 1.00 25.92 98 ALA A CA 1
ATOM 761 C C . ALA A 1 98 ? 6.436 8.358 2.126 1.00 33.19 98 ALA A C 1
ATOM 762 O O . ALA A 1 98 ? 6.025 7.682 1.185 1.00 40.07 98 ALA A O 1
ATOM 764 N N . HIS A 1 99 ? 7.259 7.825 3.034 1.00 25.77 99 HIS A N 1
ATOM 765 C CA . HIS A 1 99 ? 7.701 6.446 2.922 1.00 26.40 99 HIS A CA 1
ATOM 766 C C . HIS A 1 99 ? 6.812 5.438 3.629 1.00 29.39 99 HIS A C 1
ATOM 767 O O . HIS A 1 99 ? 7.131 4.241 3.687 1.00 32.77 99 HIS A O 1
ATOM 774 N N . GLY A 1 100 ? 5.699 5.929 4.189 1.00 32.07 100 GLY A N 1
ATOM 775 C CA . GLY A 1 100 ? 4.759 5.060 4.878 1.00 28.25 100 GLY A CA 1
ATOM 776 C C . GLY A 1 100 ? 5.175 4.648 6.278 1.00 26.59 100 GLY A C 1
ATOM 777 O O . GLY A 1 100 ? 4.901 3.520 6.691 1.00 26.38 100 GLY A O 1
ATOM 778 N N . THR A 1 101 ? 5.873 5.558 6.964 1.00 21.31 101 THR A N 1
ATOM 779 C CA . THR A 1 101 ? 6.353 5.267 8.303 1.00 15.44 101 THR A CA 1
ATOM 780 C C . THR A 1 101 ? 6.249 6.508 9.131 1.00 15.31 101 THR A C 1
ATOM 781 O O . THR A 1 101 ? 5.975 7.594 8.609 1.00 18.16 101 THR A O 1
ATOM 785 N N . GLN A 1 102 ? 6.556 6.327 10.423 1.00 13.98 102 GLN A N 1
ATOM 786 C CA . GLN A 1 102 ? 6.595 7.509 11.257 1.00 14.61 102 GLN A CA 1
ATOM 787 C C . GLN A 1 102 ? 7.840 8.335 10.897 1.00 12.95 102 GLN A C 1
ATOM 788 O O . GLN A 1 102 ? 8.735 7.837 10.229 1.00 12.04 102 GLN A O 1
ATOM 794 N N . TRP A 1 103 ? 7.891 9.581 11.329 1.00 10.48 103 TRP A N 1
ATOM 795 C CA . TRP A 1 103 ? 8.994 10.460 11.011 1.00 9.52 103 TRP A CA 1
ATOM 796 C C . TRP A 1 103 ? 10.139 10.281 12.008 1.00 11.80 103 TRP A C 1
ATOM 797 O O . TRP A 1 103 ? 10.063 10.779 13.105 1.00 12.92 103 TRP A O 1
ATOM 808 N N . ASP A 1 104 ? 11.213 9.592 11.587 1.00 8.01 104 ASP A N 1
ATOM 809 C CA . ASP A 1 104 ? 12.417 9.387 12.374 1.00 3.90 104 ASP A CA 1
ATOM 810 C C . ASP A 1 104 ? 13.586 9.908 11.503 1.00 7.60 104 ASP A C 1
ATOM 811 O O . ASP A 1 104 ? 13.656 9.637 10.281 1.00 8.16 104 ASP A O 1
ATOM 816 N N . GLU A 1 105 ? 14.512 10.670 12.119 1.00 7.30 105 GLU A N 1
ATOM 817 C CA . GLU A 1 105 ? 15.583 11.266 11.344 1.00 4.44 105 GLU A CA 1
ATOM 818 C C . GLU A 1 105 ? 16.706 11.626 12.294 1.00 8.54 105 GLU A C 1
ATOM 819 O O . GLU A 1 105 ? 16.446 11.986 13.468 1.00 7.91 105 GLU A O 1
ATOM 825 N N . ILE A 1 106 ? 17.953 11.544 11.797 1.00 3.66 106 ILE A N 1
ATOM 826 C CA . ILE A 1 106 ? 19.087 11.926 12.640 1.00 4.19 106 ILE A CA 1
ATOM 827 C C . ILE A 1 106 ? 19.858 12.903 11.731 1.00 7.84 106 ILE A C 1
ATOM 828 O O . ILE A 1 106 ? 20.098 12.622 10.550 1.00 8.05 106 ILE A O 1
ATOM 833 N N . ASP A 1 107 ? 20.257 14.039 12.269 1.00 6.03 107 ASP A N 1
ATOM 834 C CA . ASP A 1 107 ? 20.893 15.023 11.424 1.00 6.56 107 ASP A CA 1
ATOM 835 C C . ASP A 1 107 ? 22.230 15.562 11.843 1.00 8.75 107 ASP A C 1
ATOM 836 O O . ASP A 1 107 ? 22.514 15.698 13.040 1.00 7.69 107 ASP A O 1
ATOM 841 N N . ILE A 1 108 ? 22.964 15.971 10.789 1.00 8.83 108 ILE A N 1
ATOM 842 C CA . ILE A 1 108 ? 24.151 16.761 10.939 1.00 6.57 108 ILE A CA 1
ATOM 843 C C . ILE A 1 108 ? 23.846 17.917 10.010 1.00 7.75 108 ILE A C 1
ATOM 844 O O . ILE A 1 108 ? 23.719 17.705 8.807 1.00 9.72 108 ILE A O 1
ATOM 849 N N . GLU A 1 109 ? 23.746 19.122 10.553 1.00 6.36 109 GLU A N 1
ATOM 850 C CA . GLU A 1 109 ? 23.481 20.265 9.723 1.00 7.00 109 GLU A CA 1
ATOM 851 C C . GLU A 1 109 ? 24.504 21.356 9.940 1.00 11.48 109 GLU A C 1
ATOM 852 O O . GLU A 1 109 ? 24.805 21.706 11.083 1.00 11.38 109 GLU A O 1
ATOM 858 N N . PHE A 1 110 ? 25.011 21.941 8.866 1.00 6.07 110 PHE A N 1
ATOM 859 C CA . PHE A 1 110 ? 25.900 23.065 8.960 1.00 5.88 110 PHE A CA 1
ATOM 860 C C . PHE A 1 110 ? 25.107 24.290 8.553 1.00 10.62 110 PHE A C 1
ATOM 861 O O . PHE A 1 110 ? 24.677 24.438 7.402 1.00 9.49 110 PHE A O 1
ATOM 869 N N . LEU A 1 111 ? 24.890 25.182 9.517 1.00 9.82 111 LEU A N 1
ATOM 870 C CA . LEU A 1 111 ? 24.216 26.452 9.243 1.00 10.50 111 LEU A CA 1
ATOM 871 C C . LEU A 1 111 ? 25.242 27.333 8.607 1.00 10.87 111 LEU A C 1
ATOM 872 O O . LEU A 1 111 ? 26.240 27.633 9.276 1.00 12.37 111 LEU A O 1
ATOM 877 N N . GLY A 1 112 ? 25.027 27.732 7.344 1.00 6.61 112 GLY A N 1
ATOM 878 C CA . GLY A 1 112 ? 26.028 28.491 6.609 1.00 8.92 112 GLY A CA 1
ATOM 879 C C . GLY A 1 112 ? 26.369 29.851 7.235 1.00 9.08 112 GLY A C 1
ATOM 880 O O . GLY A 1 112 ? 27.422 30.410 6.942 1.00 9.16 112 GLY A O 1
ATOM 881 N N . LYS A 1 113 ? 25.501 30.348 8.114 1.00 7.53 113 LYS A N 1
ATOM 882 C CA . LYS A 1 113 ? 25.789 31.646 8.741 1.00 9.99 113 LYS A CA 1
ATOM 883 C C . LYS A 1 113 ? 27.010 31.539 9.650 1.00 12.41 113 LYS A C 1
ATOM 884 O O . LYS A 1 113 ? 27.642 32.560 9.966 1.00 14.04 113 LYS A O 1
ATOM 890 N N . ASP A 1 114 ? 27.370 30.334 10.106 1.00 6.79 114 ASP A N 1
ATOM 891 C CA . ASP A 1 114 ? 28.545 30.195 10.954 1.00 9.88 114 ASP A CA 1
ATOM 892 C C . ASP A 1 114 ? 29.023 28.768 10.801 1.00 11.21 114 ASP A C 1
ATOM 893 O O . ASP A 1 114 ? 28.538 27.842 11.495 1.00 10.70 114 ASP A O 1
ATOM 898 N N . THR A 1 115 ? 30.021 28.641 9.912 1.00 9.06 115 THR A N 1
ATOM 899 C CA . THR A 1 115 ? 30.550 27.329 9.678 1.00 9.57 115 THR A CA 1
ATOM 900 C C . THR A 1 115 ? 31.619 26.925 10.675 1.00 11.97 115 THR A C 1
ATOM 901 O O . THR A 1 115 ? 32.253 25.927 10.406 1.00 9.46 115 THR A O 1
ATOM 905 N N . THR A 1 116 ? 31.785 27.635 11.809 1.00 7.62 116 THR A N 1
ATOM 906 C CA . THR A 1 116 ? 32.740 27.139 12.805 1.00 10.14 116 THR A CA 1
ATOM 907 C C . THR A 1 116 ? 31.966 26.357 13.874 1.00 9.84 116 THR A C 1
ATOM 908 O O . THR A 1 116 ? 32.518 25.922 14.906 1.00 8.17 116 THR A O 1
ATOM 912 N N . LYS A 1 117 ? 30.656 26.132 13.601 1.00 9.66 117 LYS A N 1
ATOM 913 C CA . LYS A 1 117 ? 29.804 25.324 14.500 1.00 9.11 117 LYS A CA 1
ATOM 914 C C . LYS A 1 117 ? 29.079 24.281 13.670 1.00 10.59 117 LYS A C 1
ATOM 915 O O . LYS A 1 117 ? 29.024 24.442 12.434 1.00 10.16 117 LYS A O 1
ATOM 921 N N . VAL A 1 118 ? 28.517 23.254 14.329 1.00 7.46 118 VAL A N 1
ATOM 922 C CA . VAL A 1 118 ? 27.703 22.265 13.611 1.00 6.11 118 VAL A CA 1
ATOM 923 C C . VAL A 1 118 ? 26.479 22.058 14.527 1.00 7.87 118 VAL A C 1
ATOM 924 O O . VAL A 1 118 ? 26.560 22.227 15.732 1.00 10.43 118 VAL A O 1
ATOM 928 N N . GLN A 1 119 ? 25.350 21.717 13.958 1.00 5.73 119 GLN A N 1
ATOM 929 C CA . GLN A 1 119 ? 24.136 21.446 14.683 1.00 4.88 119 GLN A CA 1
ATOM 930 C C . GLN A 1 119 ? 23.803 19.969 14.556 1.00 7.66 119 GLN A C 1
ATOM 931 O O . GLN A 1 119 ? 23.735 19.450 13.422 1.00 8.82 119 GLN A O 1
ATOM 937 N N . PHE A 1 120 ? 23.555 19.292 15.683 1.00 4.42 120 PHE A N 1
ATOM 938 C CA . PHE A 1 120 ? 23.139 17.883 15.678 1.00 5.72 120 PHE A CA 1
ATOM 939 C C . PHE A 1 120 ? 21.652 17.885 16.114 1.00 10.26 120 PHE A C 1
ATOM 940 O O . PHE A 1 120 ? 21.237 18.717 16.914 1.00 8.82 120 PHE A O 1
ATOM 948 N N . ASN A 1 121 ? 20.819 16.989 15.596 1.00 8.04 121 ASN A N 1
ATOM 949 C CA . ASN A 1 121 ? 19.428 16.926 16.016 1.00 6.10 121 ASN A CA 1
ATOM 950 C C . ASN A 1 121 ? 18.932 15.589 15.636 1.00 6.83 121 ASN A C 1
ATOM 951 O O . ASN A 1 121 ? 19.564 14.769 14.957 1.00 8.17 121 ASN A O 1
ATOM 956 N N . TYR A 1 122 ? 17.731 15.322 16.131 1.00 6.24 122 TYR A N 1
ATOM 957 C CA . TYR A 1 122 ? 17.048 14.093 15.754 1.00 7.45 122 TYR A CA 1
ATOM 958 C C . TYR A 1 122 ? 15.549 14.223 16.022 1.00 8.44 122 TYR A C 1
ATOM 959 O O . TYR A 1 122 ? 15.124 14.995 16.868 1.00 8.70 122 TYR A O 1
ATOM 968 N N . TYR A 1 123 ? 14.781 13.436 15.284 1.00 7.38 123 TYR A N 1
ATOM 969 C CA . TYR A 1 123 ? 13.303 13.328 15.383 1.00 7.87 123 TYR A CA 1
ATOM 970 C C . TYR A 1 123 ? 12.945 11.885 15.495 1.00 7.28 123 TYR A C 1
ATOM 971 O O . TYR A 1 123 ? 13.474 10.985 14.805 1.00 9.61 123 TYR A O 1
ATOM 980 N N . THR A 1 124 ? 12.062 11.668 16.466 1.00 6.17 124 THR A N 1
ATOM 981 C CA . THR A 1 124 ? 11.519 10.360 16.788 1.00 9.71 124 THR A CA 1
ATOM 982 C C . THR A 1 124 ? 10.001 10.458 16.789 1.00 10.69 124 THR A C 1
ATOM 983 O O . THR A 1 124 ? 9.441 11.283 17.505 1.00 10.08 124 THR A O 1
ATOM 987 N N . ASN A 1 125 ? 9.395 9.743 15.848 1.00 11.03 125 ASN A N 1
ATOM 988 C CA . ASN A 1 125 ? 7.961 9.769 15.689 1.00 13.11 125 ASN A CA 1
ATOM 989 C C . ASN A 1 125 ? 7.504 11.185 15.605 1.00 11.73 125 ASN A C 1
ATOM 990 O O . ASN A 1 125 ? 6.527 11.555 16.231 1.00 14.42 125 ASN A O 1
ATOM 995 N N . GLY A 1 126 ? 8.259 11.990 14.889 1.00 11.56 126 GLY A N 1
ATOM 996 C CA . GLY A 1 126 ? 7.932 13.389 14.640 1.00 11.95 126 GLY A CA 1
ATOM 997 C C . GLY A 1 126 ? 8.262 14.351 15.772 1.00 14.05 126 GLY A C 1
ATOM 998 O O . GLY A 1 126 ? 7.984 15.542 15.656 1.00 14.80 126 GLY A O 1
ATOM 999 N N . VAL A 1 127 ? 8.850 13.849 16.863 1.00 13.72 127 VAL A N 1
ATOM 1000 C CA . VAL A 1 127 ? 9.205 14.765 17.943 1.00 14.33 127 VAL A CA 1
ATOM 1001 C C . VAL A 1 127 ? 10.664 15.193 17.850 1.00 12.51 127 VAL A C 1
ATOM 1002 O O . VAL A 1 127 ? 11.559 14.357 17.925 1.00 11.97 127 VAL A O 1
ATOM 1006 N N . GLY A 1 128 ? 10.856 16.495 17.694 1.00 10.88 128 GLY A N 1
ATOM 1007 C CA . GLY A 1 128 ? 12.176 17.043 17.586 1.00 10.88 128 GLY A CA 1
ATOM 1008 C C . GLY A 1 128 ? 12.532 17.758 18.872 1.00 14.89 128 GLY A C 1
ATOM 1009 O O . GLY A 1 128 ? 12.328 17.178 19.954 1.00 13.63 128 GLY A O 1
ATOM 1010 N N . GLY A 1 129 ? 13.201 18.908 18.698 1.00 13.83 129 GLY A N 1
ATOM 1011 C CA . GLY A 1 129 ? 13.611 19.756 19.812 1.00 18.00 129 GLY A CA 1
ATOM 1012 C C . GLY A 1 129 ? 14.882 19.303 20.524 1.00 19.00 129 GLY A C 1
ATOM 1013 O O . GLY A 1 129 ? 15.125 19.619 21.691 1.00 18.24 129 GLY A O 1
ATOM 1014 N N . HIS A 1 130 ? 15.709 18.536 19.813 1.00 12.34 130 HIS A N 1
ATOM 1015 C CA . HIS A 1 130 ? 16.923 18.055 20.444 1.00 11.87 130 HIS A CA 1
ATOM 1016 C C . HIS A 1 130 ? 18.139 18.773 19.870 1.00 11.45 130 HIS A C 1
ATOM 1017 O O . HIS A 1 130 ? 19.237 18.262 19.923 1.00 13.32 130 HIS A O 1
ATOM 1024 N N . GLU A 1 131 ? 17.992 19.952 19.318 1.00 8.87 131 GLU A N 1
ATOM 1025 C CA . GLU A 1 131 ? 19.122 20.593 18.690 1.00 10.45 131 GLU A CA 1
ATOM 1026 C C . GLU A 1 131 ? 20.257 20.838 19.658 1.00 15.88 131 GLU A C 1
ATOM 1027 O O . GLU A 1 131 ? 20.004 21.357 20.752 1.00 14.41 131 GLU A O 1
ATOM 1033 N N . LYS A 1 132 ? 21.489 20.548 19.226 1.00 8.21 132 LYS A N 1
ATOM 1034 C CA . LYS A 1 132 ? 22.656 20.758 20.063 1.00 7.95 132 LYS A CA 1
ATOM 1035 C C . LYS A 1 132 ? 23.664 21.371 19.111 1.00 12.22 132 LYS A C 1
ATOM 1036 O O . LYS A 1 132 ? 23.989 20.773 18.090 1.00 11.13 132 LYS A O 1
ATOM 1042 N N . VAL A 1 133 ? 24.097 22.573 19.435 1.00 10.53 133 VAL A N 1
ATOM 1043 C CA . VAL A 1 133 ? 25.068 23.250 18.574 1.00 10.76 133 VAL A CA 1
ATOM 1044 C C . VAL A 1 133 ? 26.426 23.130 19.179 1.00 12.96 133 VAL A C 1
ATOM 1045 O O . VAL A 1 133 ? 26.573 23.434 20.349 1.00 15.22 133 VAL A O 1
ATOM 1049 N N . ILE A 1 134 ? 27.415 22.571 18.455 1.00 10.73 134 ILE A N 1
ATOM 1050 C CA . ILE A 1 134 ? 28.754 22.387 19.008 1.00 13.04 134 ILE A CA 1
ATOM 1051 C C . ILE A 1 134 ? 29.791 23.258 18.303 1.00 12.23 134 ILE A C 1
ATOM 1052 O O . ILE A 1 134 ? 29.693 23.509 17.111 1.00 12.92 134 ILE A O 1
ATOM 1057 N N . SER A 1 135 ? 30.783 23.804 18.984 1.00 11.21 135 SER A N 1
ATOM 1058 C CA . SER A 1 135 ? 31.809 24.605 18.355 1.00 12.60 135 SER A CA 1
ATOM 1059 C C . SER A 1 135 ? 32.819 23.618 17.832 1.00 13.73 135 SER A C 1
ATOM 1060 O O . SER A 1 135 ? 33.221 22.755 18.594 1.00 15.56 135 SER A O 1
ATOM 1063 N N . LEU A 1 136 ? 33.250 23.750 16.595 1.00 10.97 136 LEU A N 1
ATOM 1064 C CA . LEU A 1 136 ? 34.157 22.802 16.014 1.00 7.40 136 LEU A CA 1
ATOM 1065 C C . LEU A 1 136 ? 35.634 23.053 16.287 1.00 11.43 136 LEU A C 1
ATOM 1066 O O . LEU A 1 136 ? 36.428 22.149 16.256 1.00 14.94 136 LEU A O 1
ATOM 1071 N N . GLY A 1 137 ? 35.980 24.296 16.525 1.00 9.48 137 GLY A N 1
ATOM 1072 C CA . GLY A 1 137 ? 37.370 24.672 16.728 1.00 12.97 137 GLY A CA 1
ATOM 1073 C C . GLY A 1 137 ? 38.067 24.879 15.383 1.00 15.83 137 GLY A C 1
ATOM 1074 O O . GLY A 1 137 ? 39.268 25.086 15.368 1.00 17.11 137 GLY A O 1
ATOM 1075 N N . PHE A 1 138 ? 37.338 24.843 14.279 1.00 9.23 138 PHE A N 1
ATOM 1076 C CA . PHE A 1 138 ? 37.886 25.132 12.978 1.00 6.13 138 PHE A CA 1
ATOM 1077 C C . PHE A 1 138 ? 36.733 25.585 12.089 1.00 9.93 138 PHE A C 1
ATOM 1078 O O . PHE A 1 138 ? 35.571 25.454 12.511 1.00 8.07 138 PHE A O 1
ATOM 1086 N N . ASP A 1 139 ? 36.997 26.151 10.905 1.00 8.04 139 ASP A N 1
ATOM 1087 C CA . ASP A 1 139 ? 35.935 26.580 9.971 1.00 8.72 139 ASP A CA 1
ATOM 1088 C C . ASP A 1 139 ? 35.699 25.417 9.015 1.00 8.47 139 ASP A C 1
ATOM 1089 O O . ASP A 1 139 ? 36.560 25.056 8.200 1.00 9.56 139 ASP A O 1
ATOM 1094 N N . ALA A 1 140 ? 34.587 24.713 9.183 1.00 7.23 140 ALA A N 1
ATOM 1095 C CA . ALA A 1 140 ? 34.360 23.513 8.368 1.00 9.35 140 ALA A CA 1
ATOM 1096 C C . ALA A 1 140 ? 34.330 23.798 6.857 1.00 8.39 140 ALA A C 1
ATOM 1097 O O . ALA A 1 140 ? 34.512 22.865 6.063 1.00 8.54 140 ALA A O 1
ATOM 1099 N N . SER A 1 141 ? 34.057 25.044 6.472 1.00 6.87 141 SER A N 1
ATOM 1100 C CA . SER A 1 141 ? 33.967 25.318 5.049 1.00 8.02 141 SER A CA 1
ATOM 1101 C C . SER A 1 141 ? 35.339 25.285 4.345 1.00 10.49 141 SER A C 1
ATOM 1102 O O . SER A 1 141 ? 35.410 25.333 3.114 1.00 11.73 141 SER A O 1
ATOM 1105 N N . LYS A 1 142 ? 36.435 25.287 5.071 1.00 7.46 142 LYS A N 1
ATOM 1106 C CA . LYS A 1 142 ? 37.727 25.356 4.448 1.00 9.14 142 LYS A CA 1
ATOM 1107 C C . LYS A 1 142 ? 38.314 24.098 3.895 1.00 12.38 142 LYS A C 1
ATOM 1108 O O . 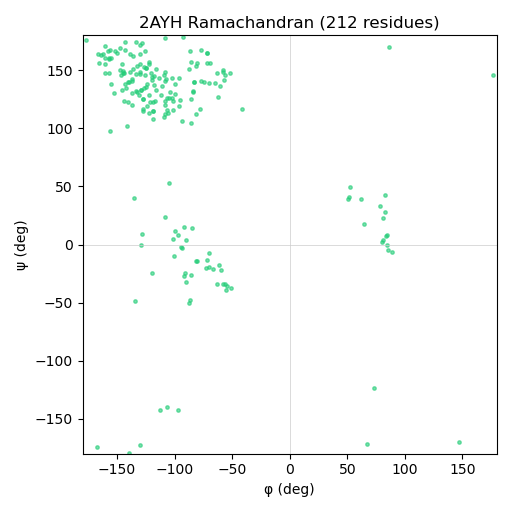LYS A 1 142 ? 39.279 24.176 3.164 1.00 13.71 142 LYS A O 1
ATOM 1114 N N . GLY A 1 143 ? 37.782 22.939 4.237 1.00 8.71 143 GLY A N 1
ATOM 1115 C CA . GLY A 1 143 ? 38.402 21.707 3.763 1.00 7.40 143 GLY A CA 1
ATOM 1116 C C . GLY A 1 143 ? 37.570 20.515 4.212 1.00 6.57 143 GLY A C 1
ATOM 1117 O O . GLY A 1 143 ? 36.609 20.691 4.954 1.00 9.04 143 GLY A O 1
ATOM 1118 N N . PHE A 1 144 ? 37.942 19.334 3.804 1.00 4.99 144 PHE A N 1
ATOM 1119 C CA . PHE A 1 144 ? 37.181 18.185 4.234 1.00 5.47 144 PHE A CA 1
ATOM 1120 C C . PHE A 1 144 ? 37.590 17.658 5.634 1.00 9.21 144 PHE A C 1
ATOM 1121 O O . PHE A 1 144 ? 38.773 17.530 5.944 1.00 8.59 144 PHE A O 1
ATOM 1129 N N . HIS A 1 145 ? 36.568 17.274 6.410 1.00 8.35 145 HIS A N 1
ATOM 1130 C CA . HIS A 1 145 ? 36.689 16.666 7.751 1.00 8.00 145 HIS A CA 1
ATOM 1131 C C . HIS A 1 145 ? 35.701 15.525 7.772 1.00 6.80 145 HIS A C 1
ATOM 1132 O O . HIS A 1 145 ? 34.807 15.508 6.942 1.00 6.48 145 HIS A O 1
ATOM 1139 N N . THR A 1 146 ? 35.857 14.597 8.698 1.00 7.98 146 THR A N 1
ATOM 1140 C CA . THR A 1 146 ? 34.964 13.469 8.829 1.00 5.76 146 THR A CA 1
ATOM 1141 C C . THR A 1 146 ? 33.997 13.695 9.988 1.00 8.81 146 THR A C 1
ATOM 1142 O O . THR A 1 146 ? 34.403 14.010 11.103 1.00 11.76 146 THR A O 1
ATOM 1146 N N . TYR A 1 147 ? 32.715 13.578 9.673 1.00 5.88 147 TYR A N 1
ATOM 1147 C CA . TYR A 1 147 ? 31.626 13.738 10.656 1.00 6.92 147 TYR A CA 1
ATOM 1148 C C . TYR A 1 147 ? 30.904 12.389 10.712 1.00 11.69 147 TYR A C 1
ATOM 1149 O O . TYR A 1 147 ? 30.774 11.674 9.694 1.00 9.09 147 TYR A O 1
ATOM 1158 N N . ALA A 1 148 ? 30.413 11.993 11.895 1.00 7.58 148 ALA A N 1
ATOM 1159 C CA . ALA A 1 148 ? 29.795 10.692 11.949 1.00 6.45 148 ALA A CA 1
ATOM 1160 C C . ALA A 1 148 ? 28.796 10.623 13.082 1.00 8.63 148 ALA A C 1
ATOM 1161 O O . ALA A 1 148 ? 28.868 11.402 14.033 1.00 8.97 148 ALA A O 1
ATOM 1163 N N . PHE A 1 149 ? 27.902 9.643 12.970 1.00 6.59 149 PHE A N 1
ATOM 1164 C CA . PHE A 1 149 ? 27.056 9.396 14.117 1.00 7.99 149 PHE A CA 1
ATOM 1165 C C . PHE A 1 149 ? 26.965 7.899 14.192 1.00 8.98 149 PHE A C 1
ATOM 1166 O O . PHE A 1 149 ? 26.835 7.227 13.163 1.00 6.63 149 PHE A O 1
ATOM 1174 N N . ASP A 1 150 ? 27.015 7.397 15.443 1.00 3.92 150 ASP A N 1
ATOM 1175 C CA . ASP A 1 150 ? 26.789 5.999 15.749 1.00 3.86 150 ASP A CA 1
ATOM 1176 C C . ASP A 1 150 ? 25.363 5.917 16.290 1.00 10.91 150 ASP A C 1
ATOM 1177 O O . ASP A 1 150 ? 25.041 6.540 17.289 1.00 8.52 150 ASP A O 1
ATOM 1182 N N . TRP A 1 151 ? 24.467 5.218 15.572 1.00 9.78 151 TRP A N 1
ATOM 1183 C CA . TRP A 1 151 ? 23.068 5.090 15.908 1.00 7.69 151 TRP A CA 1
ATOM 1184 C C . TRP A 1 151 ? 22.785 3.677 16.369 1.00 7.39 151 TRP A C 1
ATOM 1185 O O . TRP A 1 151 ? 22.881 2.706 15.613 1.00 8.63 151 TRP A O 1
ATOM 1196 N N . GLN A 1 152 ? 22.515 3.586 17.693 1.00 7.32 152 GLN A N 1
ATOM 1197 C CA . GLN A 1 152 ? 22.230 2.294 18.317 1.00 7.83 152 GLN A CA 1
ATOM 1198 C C . GLN A 1 152 ? 20.871 2.420 19.042 1.00 5.94 152 GLN A C 1
ATOM 1199 O O . GLN A 1 152 ? 20.359 3.501 19.246 1.00 8.52 152 GLN A O 1
ATOM 1205 N N . PRO A 1 153 ? 20.261 1.318 19.449 1.00 6.63 153 PRO A N 1
ATOM 1206 C CA . PRO A 1 153 ? 18.992 1.380 20.123 1.00 9.50 153 PRO A CA 1
ATOM 1207 C C . PRO A 1 153 ? 19.023 2.259 21.336 1.00 9.74 153 PRO A C 1
ATOM 1208 O O . PRO A 1 153 ? 18.089 2.980 21.538 1.00 14.88 153 PRO A O 1
ATOM 1212 N N . GLY A 1 154 ? 20.063 2.253 22.113 1.00 10.60 154 GLY A N 1
ATOM 1213 C CA . GLY A 1 154 ? 19.946 3.111 23.260 1.00 14.71 154 GLY A CA 1
ATOM 1214 C C . GLY A 1 154 ? 20.667 4.473 23.198 1.00 12.59 154 GLY A C 1
ATOM 1215 O O . GLY A 1 154 ? 20.706 5.209 24.191 1.00 12.99 154 GLY A O 1
ATOM 1216 N N . TYR A 1 155 ? 21.286 4.864 22.091 1.00 8.20 155 TYR A N 1
ATOM 1217 C CA . TYR A 1 155 ? 21.951 6.161 22.123 1.00 8.64 155 TYR A CA 1
ATOM 1218 C C . TYR A 1 155 ? 22.288 6.539 20.682 1.00 9.86 155 TYR A C 1
ATOM 1219 O O . TYR A 1 155 ? 22.305 5.643 19.825 1.00 7.93 155 TYR A O 1
ATOM 1228 N N . ILE A 1 156 ? 22.586 7.836 20.512 1.00 5.67 156 ILE A N 1
ATOM 1229 C CA . ILE A 1 156 ? 23.178 8.327 19.278 1.00 4.30 156 ILE A CA 1
ATOM 1230 C C . ILE A 1 156 ? 24.490 8.990 19.746 1.00 10.06 156 ILE A C 1
ATOM 1231 O O . ILE A 1 156 ? 24.418 9.840 20.634 1.00 8.59 156 ILE A O 1
ATOM 1236 N N . LYS A 1 157 ? 25.645 8.650 19.149 1.00 6.13 157 LYS A N 1
ATOM 1237 C CA . LYS A 1 157 ? 26.891 9.319 19.510 1.00 4.24 157 LYS A CA 1
ATOM 1238 C C . LYS A 1 157 ? 27.397 10.050 18.270 1.00 7.55 157 LYS A C 1
ATOM 1239 O O . LYS A 1 157 ? 27.521 9.366 17.269 1.00 8.85 157 LYS A O 1
ATOM 1245 N N . TRP A 1 158 ? 27.634 11.359 18.298 1.00 4.95 158 TRP A N 1
ATOM 1246 C CA . TRP A 1 158 ? 28.178 12.057 17.113 1.00 6.89 158 TRP A CA 1
ATOM 1247 C C . TRP A 1 158 ? 29.655 12.327 17.275 1.00 8.43 158 TRP A C 1
ATOM 1248 O O . TRP A 1 158 ? 30.066 12.708 18.382 1.00 9.98 158 TRP A O 1
ATOM 1259 N N . TYR A 1 159 ? 30.464 12.235 16.211 1.00 5.64 159 TYR A N 1
ATOM 1260 C CA . TYR A 1 159 ? 31.908 12.436 16.278 1.00 5.52 159 TYR A CA 1
ATOM 1261 C C . TYR A 1 159 ? 32.347 13.410 15.202 1.00 11.35 159 TYR A C 1
ATOM 1262 O O . TYR A 1 159 ? 31.691 13.485 14.157 1.00 9.65 159 TYR A O 1
ATOM 1271 N N . VAL A 1 160 ? 33.412 14.183 15.500 1.00 7.73 160 VAL A N 1
ATOM 1272 C CA . VAL A 1 160 ? 33.977 15.134 14.550 1.00 8.60 160 VAL A CA 1
ATOM 1273 C C . VAL A 1 160 ? 35.449 14.710 14.439 1.00 9.04 160 VAL A C 1
ATOM 1274 O O . VAL A 1 160 ? 36.157 14.686 15.418 1.00 7.74 160 VAL A O 1
ATOM 1278 N N . ASP A 1 161 ? 35.924 14.325 13.260 1.00 6.18 161 ASP A N 1
ATOM 1279 C CA . ASP A 1 161 ? 37.275 13.882 13.095 1.00 7.22 161 ASP A CA 1
ATOM 1280 C C . ASP A 1 161 ? 37.631 12.810 14.134 1.00 13.70 161 ASP A C 1
ATOM 1281 O O . ASP A 1 161 ? 38.726 12.811 14.703 1.00 13.08 161 ASP A O 1
ATOM 1286 N N . GLY A 1 162 ? 36.688 11.927 14.417 1.00 11.18 162 GLY A N 1
ATOM 1287 C CA . GLY A 1 162 ? 36.953 10.799 15.290 1.00 9.93 162 GLY A CA 1
ATOM 1288 C C . GLY A 1 162 ? 36.803 11.084 16.763 1.00 12.39 162 GLY A C 1
ATOM 1289 O O . GLY A 1 162 ? 36.966 10.134 17.525 1.00 17.50 162 GLY A O 1
ATOM 1290 N N . VAL A 1 163 ? 36.542 12.327 17.136 1.00 8.45 163 VAL A N 1
ATOM 1291 C CA . VAL A 1 163 ? 36.395 12.669 18.555 1.00 6.10 163 VAL A CA 1
ATOM 1292 C C . VAL A 1 163 ? 34.921 12.766 18.931 1.00 9.72 163 VAL A C 1
ATOM 1293 O O . VAL A 1 163 ? 34.115 13.432 18.249 1.00 11.30 163 VAL A O 1
ATOM 1297 N N . LEU A 1 164 ? 34.549 12.065 20.013 1.00 8.54 164 LEU A N 1
ATOM 1298 C CA . LEU A 1 164 ? 33.160 12.129 20.481 1.00 6.59 164 LEU A CA 1
ATOM 1299 C C . LEU A 1 164 ? 32.787 13.533 20.904 1.00 9.54 164 LEU A C 1
ATOM 1300 O O . LEU A 1 164 ? 33.488 14.204 21.674 1.00 11.79 164 LEU A O 1
ATOM 1305 N N . LYS A 1 165 ? 31.700 14.054 20.363 1.00 7.19 165 LYS A N 1
ATOM 1306 C CA . LYS A 1 165 ? 31.323 15.393 20.679 1.00 5.40 165 LYS A CA 1
ATOM 1307 C C . LYS A 1 165 ? 29.942 15.565 21.352 1.00 9.90 165 LYS A C 1
ATOM 1308 O O . LYS A 1 165 ? 29.591 16.598 21.958 1.00 11.57 165 LYS A O 1
ATOM 1314 N N . HIS A 1 166 ? 29.049 14.605 21.125 1.00 10.75 166 HIS A N 1
ATOM 1315 C CA . HIS A 1 166 ? 27.728 14.675 21.691 1.00 9.96 166 HIS A CA 1
ATOM 1316 C C . HIS A 1 166 ? 27.101 13.310 21.784 1.00 8.01 166 HIS A C 1
ATOM 1317 O O . HIS A 1 166 ? 27.379 12.435 20.980 1.00 7.80 166 HIS A O 1
ATOM 1324 N N . THR A 1 167 ? 26.250 13.095 22.820 1.00 6.71 167 THR A N 1
ATOM 1325 C CA . THR A 1 167 ? 25.614 11.806 22.963 1.00 6.28 167 THR A CA 1
ATOM 1326 C C . THR A 1 167 ? 24.155 12.079 23.334 1.00 10.97 167 THR A C 1
ATOM 1327 O O . THR A 1 167 ? 23.848 12.894 24.221 1.00 11.52 167 THR A O 1
ATOM 1331 N N . ALA A 1 168 ? 23.223 11.451 22.645 1.00 7.25 168 ALA A N 1
ATOM 1332 C CA . ALA A 1 168 ? 21.805 11.609 22.955 1.00 7.54 168 ALA A CA 1
ATOM 1333 C C . ALA A 1 168 ? 21.421 10.289 23.577 1.00 7.00 168 ALA A C 1
ATOM 1334 O O . ALA A 1 168 ? 21.895 9.233 23.158 1.00 10.38 168 ALA A O 1
ATOM 1336 N N . THR A 1 169 ? 20.563 10.345 24.636 1.00 7.17 169 THR A N 1
ATOM 1337 C CA . THR A 1 169 ? 20.277 9.181 25.432 1.00 9.74 169 THR A CA 1
ATOM 1338 C C . THR A 1 169 ? 18.823 8.867 25.618 1.00 13.50 169 THR A C 1
ATOM 1339 O O . THR A 1 169 ? 18.539 7.999 26.437 1.00 16.96 169 THR A O 1
ATOM 1343 N N . ALA A 1 170 ? 17.911 9.516 24.940 1.00 10.37 170 ALA A N 1
ATOM 1344 C CA . ALA A 1 170 ? 16.499 9.208 25.188 1.00 13.93 170 ALA A CA 1
ATOM 1345 C C . ALA A 1 170 ? 15.691 9.309 23.904 1.00 12.32 170 ALA A C 1
ATOM 1346 O O . ALA A 1 170 ? 16.025 10.115 23.070 1.00 12.06 170 ALA A O 1
ATOM 1348 N N . ASN A 1 171 ? 14.642 8.521 23.787 1.00 11.51 171 ASN A N 1
ATOM 1349 C CA . ASN A 1 171 ? 13.728 8.592 22.662 1.00 9.78 171 ASN A CA 1
ATOM 1350 C C . ASN A 1 171 ? 14.449 8.526 21.332 1.00 8.18 171 ASN A C 1
ATOM 1351 O O . ASN A 1 171 ? 14.232 9.342 20.432 1.00 11.96 171 ASN A O 1
ATOM 1359 N N . ILE A 1 172 ? 15.310 7.538 21.240 1.00 8.22 172 ILE A N 1
ATOM 1360 C CA . ILE A 1 172 ? 16.120 7.405 20.051 1.00 6.07 172 ILE A CA 1
ATOM 1361 C C . ILE A 1 172 ? 15.275 6.874 18.890 1.00 10.22 172 ILE A C 1
ATOM 1362 O O . ILE A 1 172 ? 14.497 5.921 19.009 1.00 8.86 172 ILE A O 1
ATOM 1367 N N . PRO A 1 173 ? 15.484 7.390 17.684 1.00 9.74 173 PRO A N 1
ATOM 1368 C CA . PRO A 1 173 ? 14.741 6.875 16.545 1.00 8.23 173 PRO A CA 1
ATOM 1369 C C . PRO A 1 173 ? 14.940 5.372 16.321 1.00 9.70 173 PRO A C 1
ATOM 1370 O O . PRO A 1 173 ? 15.966 4.779 16.623 1.00 8.38 173 PRO A O 1
ATOM 1374 N N . SER A 1 174 ? 13.905 4.711 15.764 1.00 7.29 174 SER A N 1
ATOM 1375 C CA . SER A 1 174 ? 14.007 3.260 15.585 1.00 8.64 174 SER A CA 1
ATOM 1376 C C . SER A 1 174 ? 13.667 2.814 14.164 1.00 6.67 174 SER A C 1
ATOM 1377 O O . SER A 1 174 ? 13.769 1.632 13.886 1.00 12.26 174 SER A O 1
ATOM 1380 N N . THR A 1 175 ? 13.315 3.739 13.280 1.00 5.10 175 THR A N 1
ATOM 1381 C CA . THR A 1 175 ? 12.902 3.260 11.950 1.00 8.39 175 THR A CA 1
ATOM 1382 C C . THR A 1 175 ? 13.976 3.502 10.895 1.00 4.35 175 THR A C 1
ATOM 1383 O O . THR A 1 175 ? 14.386 4.638 10.766 1.00 7.95 175 THR A O 1
ATOM 1387 N N . PRO A 1 176 ? 14.358 2.460 10.193 1.00 7.90 176 PRO A N 1
ATOM 1388 C CA . PRO A 1 176 ? 15.424 2.584 9.161 1.00 8.38 176 PRO A CA 1
ATOM 1389 C C . PRO A 1 176 ? 15.031 3.629 8.127 1.00 9.30 176 PRO A C 1
ATOM 1390 O O . PRO A 1 176 ? 13.841 3.756 7.804 1.00 10.01 176 PRO A O 1
ATOM 1394 N N . GLY A 1 177 ? 16.008 4.427 7.660 1.00 6.93 177 GLY A N 1
ATOM 1395 C CA . GLY A 1 177 ? 15.610 5.499 6.782 1.00 7.64 177 GLY A CA 1
ATOM 1396 C C . GLY A 1 177 ? 16.618 5.610 5.663 1.00 7.91 177 GLY A C 1
ATOM 1397 O O . GLY A 1 177 ? 17.572 4.843 5.599 1.00 7.54 177 GLY A O 1
ATOM 1398 N N . LYS A 1 178 ? 16.364 6.579 4.789 1.00 8.18 178 LYS A N 1
ATOM 1399 C CA . LYS A 1 178 ? 17.318 6.802 3.671 1.00 5.22 178 LYS A CA 1
ATOM 1400 C C . LYS A 1 178 ? 18.425 7.767 4.124 1.00 6.58 178 LYS A C 1
ATOM 1401 O O . LYS A 1 178 ? 18.180 8.642 4.966 1.00 8.55 178 LYS A O 1
ATOM 1407 N N . ILE A 1 179 ? 19.598 7.593 3.508 1.00 5.59 179 ILE A N 1
ATOM 1408 C CA . ILE A 1 179 ? 20.715 8.492 3.757 1.00 8.01 179 ILE A CA 1
ATOM 1409 C C . ILE A 1 179 ? 20.538 9.657 2.802 1.00 6.95 179 ILE A C 1
ATOM 1410 O O . ILE A 1 179 ? 20.316 9.434 1.616 1.00 7.96 179 ILE A O 1
ATOM 1415 N N . MET A 1 180 ? 20.503 10.892 3.292 1.00 4.64 180 MET A N 1
ATOM 1416 C CA . MET A 1 180 ? 20.284 12.040 2.424 1.00 8.30 180 MET A CA 1
ATOM 1417 C C . MET A 1 180 ? 21.305 13.128 2.646 1.00 8.42 180 MET A C 1
ATOM 1418 O O . MET A 1 180 ? 21.850 13.257 3.759 1.00 6.78 180 MET A O 1
ATOM 1424 N N . MET A 1 181 ? 21.520 13.962 1.610 1.00 5.44 181 MET A N 1
ATOM 1425 C CA . MET A 1 181 ? 22.471 15.088 1.719 1.00 4.53 181 MET A CA 1
ATOM 1426 C C . MET A 1 181 ? 21.779 16.192 0.934 1.00 8.79 181 MET A C 1
ATOM 1427 O O . MET A 1 181 ? 21.209 15.901 -0.144 1.00 7.09 181 MET A O 1
ATOM 1432 N N . ASN A 1 182 ? 21.743 17.392 1.456 1.00 5.56 182 ASN A N 1
ATOM 1433 C CA . ASN A 1 182 ? 21.092 18.444 0.707 1.00 3.98 182 ASN A CA 1
ATOM 1434 C C . ASN A 1 182 ? 21.691 19.797 1.043 1.00 6.39 182 ASN A C 1
ATOM 1435 O O . ASN A 1 182 ? 22.493 19.941 1.976 1.00 7.38 182 ASN A O 1
ATOM 1440 N N . LEU A 1 183 ? 21.403 20.830 0.242 1.00 5.15 183 LEU A N 1
ATOM 1441 C CA . LEU A 1 183 ? 21.926 22.166 0.366 1.00 5.03 183 LEU A CA 1
ATOM 1442 C C . LEU A 1 183 ? 20.738 23.029 -0.051 1.00 7.00 183 LEU A C 1
ATOM 1443 O O . LEU A 1 183 ? 20.135 22.797 -1.079 1.00 9.86 183 LEU A O 1
ATOM 1448 N N . TRP A 1 184 ? 20.317 23.944 0.801 1.00 7.31 184 TRP A N 1
ATOM 1449 C CA . TRP A 1 184 ? 19.117 24.719 0.511 1.00 7.81 184 TRP A CA 1
ATOM 1450 C C . TRP A 1 184 ? 19.138 26.023 1.279 1.00 7.51 184 TRP A C 1
ATOM 1451 O O . TRP A 1 184 ? 19.821 26.164 2.274 1.00 8.16 184 TRP A O 1
ATOM 1462 N N . ASN A 1 185 ? 18.357 26.974 0.798 1.00 7.01 185 ASN A N 1
ATOM 1463 C CA . ASN A 1 185 ? 18.223 28.284 1.427 1.00 8.26 185 ASN A CA 1
ATOM 1464 C C . ASN A 1 185 ? 16.844 28.371 2.088 1.00 8.47 185 ASN A C 1
ATOM 1465 O O . ASN A 1 185 ? 15.832 27.872 1.530 1.00 9.95 185 ASN A O 1
ATOM 1470 N N . GLY A 1 186 ? 16.717 28.995 3.253 1.00 10.56 186 GLY A N 1
ATOM 1471 C CA . GLY A 1 186 ? 15.347 28.961 3.827 1.00 7.26 186 GLY A CA 1
ATOM 1472 C C . GLY A 1 186 ? 14.676 30.316 3.746 1.00 9.16 186 GLY A C 1
ATOM 1473 O O . GLY A 1 186 ? 15.234 31.313 3.343 1.00 12.74 186 GLY A O 1
ATOM 1474 N N . THR A 1 187 ? 13.436 30.330 4.194 1.00 14.34 187 THR A N 1
ATOM 1475 C CA . THR A 1 187 ? 12.630 31.537 4.328 1.00 11.75 187 THR A CA 1
ATOM 1476 C C . THR A 1 187 ? 11.778 31.318 5.583 1.00 14.31 187 THR A C 1
ATOM 1477 O O . THR A 1 187 ? 11.394 30.187 5.920 1.00 13.05 187 THR A O 1
ATOM 1481 N N . GLY A 1 188 ? 11.482 32.391 6.308 1.00 12.55 188 GLY A N 1
ATOM 1482 C CA . GLY A 1 188 ? 10.618 32.169 7.459 1.00 10.20 188 GLY A CA 1
ATOM 1483 C C . GLY A 1 188 ? 11.397 31.720 8.700 1.00 19.14 188 GLY A C 1
ATOM 1484 O O . GLY A 1 188 ? 10.793 31.520 9.760 1.00 20.43 188 GLY A O 1
ATOM 1485 N N . VAL A 1 189 ? 12.710 31.570 8.612 1.00 16.95 189 VAL A N 1
ATOM 1486 C CA . VAL A 1 189 ? 13.492 31.077 9.760 1.00 15.78 189 VAL A CA 1
ATOM 1487 C C . VAL A 1 189 ? 14.746 31.864 9.979 1.00 14.19 189 VAL A C 1
ATOM 1488 O O . VAL A 1 189 ? 15.815 31.293 10.248 1.00 14.58 189 VAL A O 1
ATOM 1492 N N . ASP A 1 190 ? 14.604 33.165 9.805 1.00 13.25 190 ASP A N 1
ATOM 1493 C CA . ASP A 1 190 ? 15.772 34.017 9.897 1.00 13.19 190 ASP A CA 1
ATOM 1494 C C . ASP A 1 190 ? 16.519 33.895 11.214 1.00 16.14 190 ASP A C 1
ATOM 1495 O O . ASP A 1 190 ? 17.730 34.028 11.288 1.00 14.59 190 ASP A O 1
ATOM 1500 N N . ASP A 1 191 ? 15.773 33.670 12.267 1.00 17.28 191 ASP A N 1
ATOM 1501 C CA . ASP A 1 191 ? 16.320 33.538 13.616 1.00 21.24 191 ASP A CA 1
ATOM 1502 C C . ASP A 1 191 ? 17.231 32.334 13.688 1.00 19.78 191 ASP A C 1
ATOM 1503 O O . ASP A 1 191 ? 18.200 32.305 14.438 1.00 23.01 191 ASP A O 1
ATOM 1508 N N . TRP A 1 192 ? 16.906 31.289 12.943 1.00 12.48 192 TRP A N 1
ATOM 1509 C CA . TRP A 1 192 ? 17.715 30.098 12.968 1.00 11.54 192 TRP A CA 1
ATOM 1510 C C . TRP A 1 192 ? 18.872 30.113 11.979 1.00 13.09 192 TRP A C 1
ATOM 1511 O O . TRP A 1 192 ? 20.042 29.856 12.279 1.00 14.44 192 TRP A O 1
ATOM 1522 N N . LEU A 1 193 ? 18.548 30.431 10.740 1.00 12.32 193 LEU A N 1
ATOM 1523 C CA . LEU A 1 193 ? 19.567 30.357 9.699 1.00 12.59 193 LEU A CA 1
ATOM 1524 C C . LEU A 1 193 ? 20.198 31.683 9.297 1.00 11.72 193 LEU A C 1
ATOM 1525 O O . LEU A 1 193 ? 21.167 31.684 8.526 1.00 12.31 193 LEU A O 1
ATOM 1530 N N . GLY A 1 194 ? 19.643 32.797 9.761 1.00 13.15 194 GLY A N 1
ATOM 1531 C CA . GLY A 1 194 ? 20.036 34.105 9.281 1.00 12.08 194 GLY A CA 1
ATOM 1532 C C . GLY A 1 194 ? 19.198 34.379 8.024 1.00 13.43 194 GLY A C 1
ATOM 1533 O O . GLY A 1 194 ? 18.564 33.492 7.446 1.00 14.48 194 GLY A O 1
ATOM 1534 N N . SER A 1 195 ? 19.232 35.601 7.531 1.00 14.79 195 SER A N 1
ATOM 1535 C CA . SER A 1 195 ? 18.485 35.899 6.347 1.00 14.40 195 SER A CA 1
ATOM 1536 C C . SER A 1 195 ? 19.300 35.497 5.130 1.00 13.16 195 SER A C 1
ATOM 1537 O O . SER A 1 195 ? 20.493 35.727 5.105 1.00 16.61 195 SER A O 1
ATOM 1540 N N . TYR A 1 196 ? 18.696 34.907 4.086 1.00 11.71 196 TYR A N 1
ATOM 1541 C CA . TYR A 1 196 ? 19.475 34.539 2.908 1.00 10.45 196 TYR A CA 1
ATOM 1542 C C . TYR A 1 196 ? 19.572 35.789 2.033 1.00 16.45 196 TYR A C 1
ATOM 1543 O O . TYR A 1 196 ? 18.588 36.436 1.819 1.00 18.53 196 TYR A O 1
ATOM 1552 N N . ASN A 1 197 ? 20.739 36.160 1.562 1.00 14.08 197 ASN A N 1
ATOM 1553 C CA . ASN A 1 197 ? 20.954 37.357 0.754 1.00 21.37 197 ASN A CA 1
ATOM 1554 C C . ASN A 1 197 ? 21.036 37.083 -0.741 1.00 19.67 197 ASN A C 1
ATOM 1555 O O . ASN A 1 197 ? 21.438 37.938 -1.523 1.00 20.47 197 ASN A O 1
ATOM 1560 N N . GLY A 1 198 ? 20.672 35.889 -1.166 1.00 14.99 198 GLY A N 1
ATOM 1561 C CA . GLY A 1 198 ? 20.697 35.685 -2.591 1.00 16.23 198 GLY A CA 1
ATOM 1562 C C . GLY A 1 198 ? 22.032 35.385 -3.191 1.00 14.32 198 GLY A C 1
ATOM 1563 O O . GLY A 1 198 ? 22.094 35.204 -4.402 1.00 15.39 198 GLY A O 1
ATOM 1564 N N . ALA A 1 199 ? 23.090 35.237 -2.399 1.00 12.35 199 ALA A N 1
ATOM 1565 C CA . ALA A 1 199 ? 24.372 34.955 -2.986 1.00 13.99 199 ALA A CA 1
ATOM 1566 C C . ALA A 1 199 ? 24.377 33.616 -3.671 1.00 13.16 199 ALA A C 1
ATOM 1567 O O . ALA A 1 199 ? 23.849 32.650 -3.118 1.00 14.70 199 ALA A O 1
ATOM 1569 N N . ASN A 1 200 ? 25.007 33.526 -4.861 1.00 11.07 200 ASN A N 1
ATOM 1570 C CA . ASN A 1 200 ? 25.055 32.245 -5.602 1.00 10.44 200 ASN A CA 1
ATOM 1571 C C . ASN A 1 200 ? 26.093 32.353 -6.689 1.00 13.53 200 ASN A C 1
ATOM 1572 O O . ASN A 1 200 ? 26.383 33.433 -7.145 1.00 17.99 200 ASN A O 1
ATOM 1577 N N . PRO A 1 201 ? 26.647 31.294 -7.165 1.00 13.33 201 PRO A N 1
ATOM 1578 C CA . PRO A 1 201 ? 26.369 29.928 -6.756 1.00 12.87 201 PRO A CA 1
ATOM 1579 C C . PRO A 1 201 ? 27.090 29.562 -5.478 1.00 14.56 201 PRO A C 1
ATOM 1580 O O . PRO A 1 201 ? 28.136 30.161 -5.185 1.00 13.70 201 PRO A O 1
ATOM 1584 N N . LEU A 1 202 ? 26.542 28.564 -4.767 1.00 11.43 202 LEU A N 1
ATOM 1585 C CA . LEU A 1 202 ? 27.164 28.090 -3.541 1.00 11.27 202 LEU A CA 1
ATOM 1586 C C . LEU A 1 202 ? 27.247 26.613 -3.669 1.00 9.43 202 LEU A C 1
ATOM 1587 O O . LEU A 1 202 ? 26.350 26.030 -4.263 1.00 8.30 202 LEU A O 1
ATOM 1592 N N . TYR A 1 203 ? 28.302 25.992 -3.093 1.00 9.78 203 TYR A N 1
ATOM 1593 C CA . TYR A 1 203 ? 28.410 24.539 -3.192 1.00 10.21 203 TYR A CA 1
ATOM 1594 C C . TYR A 1 203 ? 28.735 23.833 -1.897 1.00 12.15 203 TYR A C 1
ATOM 1595 O O . TYR A 1 203 ? 29.526 24.336 -1.105 1.00 12.51 203 TYR A O 1
ATOM 1604 N N . ALA A 1 204 ? 28.226 22.641 -1.718 1.00 9.31 204 ALA A N 1
AT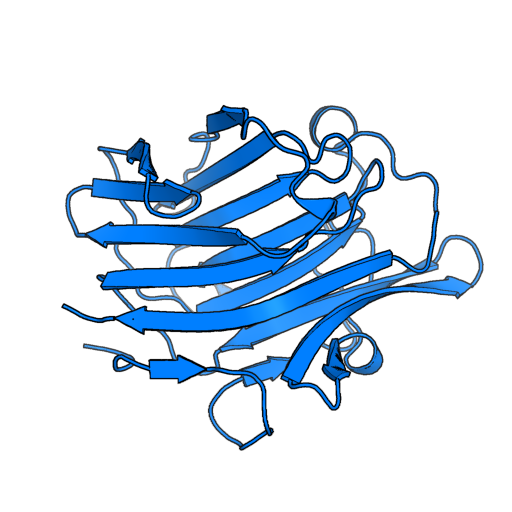OM 1605 C CA . ALA A 1 204 ? 28.664 21.853 -0.585 1.00 7.53 204 ALA A CA 1
ATOM 1606 C C . ALA A 1 204 ? 29.269 20.616 -1.268 1.00 9.04 204 ALA A C 1
ATOM 1607 O O . ALA A 1 204 ? 28.709 20.117 -2.234 1.00 11.81 204 ALA A O 1
ATOM 1609 N N . GLU A 1 205 ? 30.366 20.086 -0.769 1.00 5.58 205 GLU A N 1
ATOM 1610 C CA . GLU A 1 205 ? 30.958 18.898 -1.380 1.00 6.60 205 GLU A CA 1
ATOM 1611 C C . GLU A 1 205 ? 31.049 17.728 -0.445 1.00 9.20 205 GLU A C 1
ATOM 1612 O O . GLU A 1 205 ? 31.205 17.943 0.744 1.00 9.09 205 GLU A O 1
ATOM 1618 N N . TYR A 1 206 ? 30.933 16.513 -0.970 1.00 5.10 206 TYR A N 1
ATOM 1619 C CA . TYR A 1 206 ? 30.998 15.292 -0.195 1.00 6.49 206 TYR A CA 1
ATOM 1620 C C . TYR A 1 206 ? 32.035 14.408 -0.866 1.00 9.19 206 TYR A C 1
ATOM 1621 O O . TYR A 1 206 ? 31.906 14.124 -2.043 1.00 10.38 206 TYR A O 1
ATOM 1630 N N . ASP A 1 207 ? 33.055 13.931 -0.184 1.00 6.02 207 ASP A N 1
ATOM 1631 C CA . ASP A 1 207 ? 34.046 13.088 -0.825 1.00 4.14 207 ASP A CA 1
ATOM 1632 C C . ASP A 1 207 ? 33.734 11.618 -0.763 1.00 8.35 207 ASP A C 1
ATOM 1633 O O . ASP A 1 207 ? 34.027 10.783 -1.622 1.00 6.82 207 ASP A O 1
ATOM 1638 N N . TRP A 1 208 ? 33.077 11.208 0.347 1.00 7.44 208 TRP A N 1
ATOM 1639 C CA . TRP A 1 208 ? 32.739 9.831 0.551 1.00 4.70 208 TRP A CA 1
ATOM 1640 C C . TRP A 1 208 ? 31.667 9.705 1.652 1.00 5.24 208 TRP A C 1
ATOM 1641 O O . TRP A 1 208 ? 31.548 10.591 2.492 1.00 6.35 208 TRP A O 1
ATOM 1652 N N . VAL A 1 209 ? 31.028 8.538 1.683 1.00 4.56 209 VAL A N 1
ATOM 1653 C CA . VAL A 1 209 ? 30.023 8.246 2.723 1.00 6.35 209 VAL A CA 1
ATOM 1654 C C . VAL A 1 209 ? 30.284 6.809 3.076 1.00 10.42 209 VAL A C 1
ATOM 1655 O O . VAL A 1 209 ? 30.610 6.023 2.161 1.00 8.81 209 VAL A O 1
ATOM 1659 N N . LYS A 1 210 ? 30.216 6.455 4.350 1.00 7.48 210 LYS A N 1
ATOM 1660 C CA . LYS A 1 210 ? 30.412 5.058 4.674 1.00 5.55 210 LYS A CA 1
ATOM 1661 C C . LYS A 1 210 ? 29.367 4.666 5.723 1.00 9.42 210 LYS A C 1
ATOM 1662 O O . LYS A 1 210 ? 29.092 5.450 6.626 1.00 10.04 210 LYS A O 1
ATOM 1668 N N . TYR A 1 211 ? 28.830 3.448 5.644 1.00 7.32 211 TYR A N 1
ATOM 1669 C CA . TYR A 1 211 ? 27.859 2.990 6.640 1.00 7.91 211 TYR A CA 1
ATOM 1670 C C . TYR A 1 211 ? 28.344 1.652 7.056 1.00 9.10 211 TYR A C 1
ATOM 1671 O O . TYR A 1 211 ? 28.620 0.823 6.181 1.00 8.88 211 TYR A O 1
ATOM 1680 N N . THR A 1 212 ? 28.465 1.461 8.384 1.00 7.32 212 THR A N 1
ATOM 1681 C CA . THR A 1 212 ? 28.907 0.150 8.886 1.00 8.12 212 THR A CA 1
ATOM 1682 C C . THR A 1 212 ? 27.792 -0.423 9.760 1.00 10.53 212 THR A C 1
ATOM 1683 O O . THR A 1 212 ? 27.458 0.140 10.791 1.00 8.76 212 THR A O 1
ATOM 1687 N N . SER A 1 213 ? 27.203 -1.525 9.332 1.00 10.83 213 SER A N 1
ATOM 1688 C CA . SER A 1 213 ? 26.122 -2.085 10.121 1.00 14.72 213 SER A CA 1
ATOM 1689 C C . SER A 1 213 ? 26.640 -2.835 11.340 1.00 14.40 213 SER A C 1
ATOM 1690 O O . SER A 1 213 ? 27.837 -3.140 11.487 1.00 13.52 213 SER A O 1
ATOM 1693 N N . ASN A 1 214 ? 25.692 -3.135 12.236 1.00 14.22 214 ASN A N 1
ATOM 1694 C CA . ASN A 1 214 ? 26.124 -3.921 13.384 1.00 21.52 214 ASN A CA 1
ATOM 1695 C C . ASN A 1 214 ? 26.388 -5.347 12.872 1.00 27.06 214 ASN A C 1
ATOM 1696 O O . ASN A 1 214 ? 27.192 -6.036 13.560 1.00 29.91 214 ASN A O 1
#

CATH classification: 2.60.120.200